Protein AF-A0A2U9BQN4-F1 (afdb_monomer)

Nearest PDB structures (foldseek):
  5wy5-assembly1_A  TM=9.428E-01 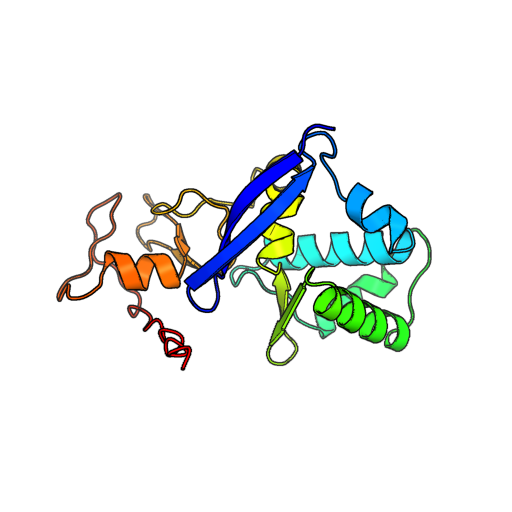 e=3.987E-22  Homo sapiens
  7dg2-assembly1_A  TM=8.861E-01  e=2.153E-20  Xenopus laevis
  2fna-assembly2_B  TM=6.303E-01  e=4.398E-02  Saccharolobus solfataricus P2
  8xgc-assembly1_4  TM=7.329E-01  e=1.697E-01  Saccharomyces cerevisiae
  8kg8-assembly1_4  TM=6.290E-01  e=3.333E-01  Saccharomyces cerevisiae S288C

pLDDT: mean 90.21, std 12.39, range [37.66, 98.25]

Mean predicted aligned error: 5.49 Å

Organism: Scophthalmus maximus (NCBI:txid52904)

Foldseek 3Di:
DQWDWDWWAWLPFRDIDIDTEDPVDQDCVVCVVVDDPLLSVLVVVQQVQLLPDLQSKDFLVVSLVCLVVGPPDRDHSVRSVVSVVVCCVVQQWPDDPRIIHGGRRNQRHNVSVCCVVQVPRWDAAPQPRGTDSHFDFAPPPVGGHTHRLVRQLVVCPPPPFDADPPPRHTDPDDRDDRDDDDPPPDD

InterPro domains:
  IPR011513 Non-structural maintenance of chromosomes element 1 [PF07574] (4-110)
  IPR011513 Non-structural maintenance of chromosomes element 1 [PTHR20973] (3-180)
  IPR013083 Zinc finger, RING/FYVE/PHD-type [G3DSA:3.30.40.10] (123-182)
  IPR014857 Non-structural maintenance of chromosomes element 1, RING C4HC3-type [PF08746] (125-167)
  IPR014857 Non-structural maintenance of chromosomes element 1, RING C4HC3-type [cd16493] (123-171)
  IPR036388 Winged helix-like DNA-binding domain superfamily [G3DSA:1.10.10.10] (25-122)

Secondary structure (DSSP, 8-state):
--EEEEEEE-TTT--EEEEEEETT--SGGGTTTTS-HHHHHHHHHHHHHHHHSTTS-EEHHHHHHHGGG-SS-PPPHHHHHHHHHHHHHTTSEEEETTEEEE-HHHHHHHHHHHHHHTTTT-EEBTTT-SEESSEEE---TTT--EEEHHHHHHHSTT-SS-B-TTT--B--S------PPP-----

Sequence (187 aa):
MFMQIRKGMSEDNGQQYYALVNMAETDVTRMSSDYADNELELFRKTMDLIVGSESGKASSTDILNSADTLTTKKLKKSETEHLLNRLVHGQWLSEKRGEYTLSTRCIIEMEPYIRTMYQDQVKVCQICHNIAFQCQICENPVCGIKIHNPCVARYFKGRSEPRCPACDDFWPHEIPEIRRPKSQSRK

Solvent-accessible surface area (backbone atoms only — not comparable to full-atom values): 10919 Å² total; per-residue (Å²): 134,58,68,42,82,44,78,45,57,32,57,89,56,46,52,77,46,75,46,82,32,54,72,79,59,62,52,73,70,75,49,56,83,80,42,54,72,44,57,51,50,49,50,50,52,42,48,51,44,18,63,73,30,89,68,23,39,29,45,53,66,60,49,50,62,50,27,76,69,47,84,80,55,65,52,52,64,71,55,46,54,52,47,51,53,50,34,36,73,68,39,40,31,38,77,60,96,60,30,36,29,75,19,53,60,33,51,66,64,39,40,70,33,49,52,68,78,34,53,90,69,61,47,46,13,77,82,78,66,44,81,43,53,42,56,48,61,47,82,51,90,91,65,55,49,34,31,27,42,44,51,44,27,63,74,44,57,94,50,93,76,43,52,38,96,85,76,64,45,77,49,90,65,85,74,49,83,68,69,72,77,77,77,78,74,82,125

Radius of gyration: 17.96 Å; Cα contacts (8 Å, |Δi|>4): 278; chains: 1; bounding box: 47×36×49 Å

Structure (mmCIF, N/CA/C/O backbone):
data_AF-A0A2U9BQN4-F1
#
_entry.id   AF-A0A2U9BQN4-F1
#
loop_
_atom_site.group_PDB
_atom_site.id
_atom_site.type_symbol
_atom_site.label_atom_id
_atom_site.label_alt_id
_atom_site.label_comp_id
_atom_site.label_asym_id
_atom_site.label_entity_id
_atom_site.label_seq_id
_atom_site.pdbx_PDB_ins_code
_atom_site.Cartn_x
_atom_site.Cartn_y
_atom_site.Cartn_z
_atom_site.occupancy
_atom_site.B_iso_or_equiv
_atom_site.auth_seq_id
_atom_site.auth_comp_id
_atom_site.auth_asym_id
_atom_site.auth_atom_id
_atom_site.pdbx_PDB_model_num
ATOM 1 N N . MET A 1 1 ? -18.777 21.872 -5.404 1.00 59.44 1 MET A N 1
ATOM 2 C CA . MET A 1 1 ? -18.290 20.516 -5.072 1.00 59.44 1 MET A CA 1
ATOM 3 C C . MET A 1 1 ? -17.187 20.176 -6.068 1.00 59.44 1 MET A C 1
ATOM 5 O O . MET A 1 1 ? -17.460 20.221 -7.261 1.00 59.44 1 MET A O 1
ATOM 9 N N . PHE A 1 2 ? -15.949 19.949 -5.621 1.00 83.88 2 PHE A N 1
ATOM 10 C CA . PHE A 1 2 ? -14.807 19.674 -6.507 1.00 83.88 2 PHE A CA 1
ATOM 11 C C . PHE A 1 2 ? -14.631 18.157 -6.662 1.00 83.88 2 PHE A C 1
ATOM 13 O O . PHE A 1 2 ? -13.776 17.570 -6.015 1.00 83.88 2 PHE A O 1
ATOM 20 N N . MET A 1 3 ? -15.470 17.501 -7.470 1.00 87.38 3 MET A N 1
ATOM 21 C CA . MET A 1 3 ? -15.373 16.052 -7.713 1.00 87.38 3 MET A CA 1
ATOM 22 C C . MET A 1 3 ? -14.550 15.753 -8.972 1.00 87.38 3 MET A C 1
ATOM 24 O O . MET A 1 3 ? -14.693 16.444 -9.980 1.00 87.38 3 MET A O 1
ATOM 28 N N . GLN A 1 4 ? -13.750 14.688 -8.952 1.00 89.88 4 GLN A N 1
ATOM 29 C CA . GLN A 1 4 ? -12.967 14.218 -10.094 1.00 89.88 4 GLN A CA 1
ATOM 30 C C . GLN A 1 4 ? -13.020 12.692 -10.206 1.00 89.88 4 GLN A C 1
ATOM 32 O O . GLN A 1 4 ? -12.846 11.981 -9.220 1.00 89.88 4 GLN A O 1
ATOM 37 N N . ILE A 1 5 ? -13.206 12.164 -11.418 1.00 91.75 5 ILE A N 1
ATOM 38 C CA . ILE A 1 5 ? -13.015 10.731 -11.665 1.00 91.75 5 ILE A CA 1
ATOM 39 C C . ILE A 1 5 ? -11.514 10.458 -11.728 1.00 91.75 5 ILE A C 1
ATOM 41 O O . ILE A 1 5 ? -10.820 10.958 -12.616 1.00 91.75 5 ILE A O 1
ATOM 45 N N . ARG A 1 6 ? -11.016 9.641 -10.803 1.00 91.56 6 ARG A N 1
ATOM 46 C CA . ARG A 1 6 ? -9.632 9.167 -10.792 1.00 91.56 6 ARG A CA 1
ATOM 47 C C . ARG A 1 6 ? -9.580 7.701 -11.184 1.00 91.56 6 ARG A C 1
ATOM 49 O O . ARG A 1 6 ? -10.451 6.908 -10.831 1.00 91.56 6 ARG A O 1
ATOM 56 N N . LYS A 1 7 ? -8.538 7.354 -11.930 1.00 92.75 7 LYS A N 1
ATOM 57 C CA . LYS A 1 7 ? -8.249 5.993 -12.372 1.00 92.75 7 LYS A CA 1
ATOM 58 C C . LYS A 1 7 ? -7.157 5.401 -11.487 1.00 92.75 7 LYS A C 1
ATOM 60 O O . LYS A 1 7 ? -6.148 6.057 -11.251 1.00 92.75 7 LYS A O 1
ATOM 65 N N . GLY A 1 8 ? -7.325 4.150 -11.079 1.00 92.00 8 GLY A N 1
ATOM 66 C CA . GLY A 1 8 ? -6.293 3.365 -10.411 1.00 92.00 8 GLY A CA 1
ATOM 67 C C . GLY A 1 8 ? -6.253 1.933 -10.926 1.00 92.00 8 GLY A C 1
ATOM 68 O O . GLY A 1 8 ? -7.076 1.510 -11.741 1.00 92.00 8 GLY A O 1
ATOM 69 N N . MET A 1 9 ? -5.256 1.189 -10.470 1.00 94.38 9 MET A N 1
ATOM 70 C CA . MET A 1 9 ? -5.043 -0.201 -10.842 1.00 94.38 9 MET A CA 1
ATOM 71 C C . MET A 1 9 ? -4.902 -1.025 -9.576 1.00 94.38 9 MET A C 1
ATOM 73 O O . MET A 1 9 ? -4.161 -0.626 -8.682 1.00 94.38 9 MET A O 1
ATOM 77 N N . SER A 1 10 ? -5.567 -2.173 -9.527 1.00 93.62 10 SER A N 1
ATOM 78 C CA . SER A 1 10 ? -5.365 -3.092 -8.419 1.00 93.62 10 SER A CA 1
ATOM 79 C C . SER A 1 10 ? -3.974 -3.706 -8.462 1.00 93.62 10 SER A C 1
ATOM 81 O O . SER A 1 10 ? -3.526 -4.174 -9.513 1.00 93.62 10 SER A O 1
ATOM 83 N N . GLU A 1 11 ? -3.293 -3.695 -7.322 1.00 93.44 11 GLU A N 1
ATOM 84 C CA . GLU A 1 11 ? -1.932 -4.215 -7.190 1.00 93.44 11 GLU A CA 1
ATOM 85 C C . GLU A 1 11 ? -1.891 -5.754 -7.192 1.00 93.44 11 GLU A C 1
ATOM 87 O O . GLU A 1 11 ? -0.851 -6.336 -7.494 1.00 93.44 11 GLU A O 1
ATOM 92 N N . ASP A 1 12 ? -3.031 -6.418 -6.954 1.00 88.62 12 ASP A N 1
ATOM 93 C CA . ASP A 1 12 ? -3.147 -7.882 -6.925 1.00 88.62 12 ASP A CA 1
ATOM 94 C C . ASP A 1 12 ? -3.244 -8.519 -8.327 1.00 88.62 12 ASP A C 1
ATOM 96 O O . ASP A 1 12 ? -2.645 -9.560 -8.590 1.00 88.62 12 ASP A O 1
ATOM 100 N N . ASN A 1 13 ? -4.017 -7.914 -9.232 1.00 88.31 13 ASN A N 1
ATOM 101 C CA . ASN A 1 13 ? -4.457 -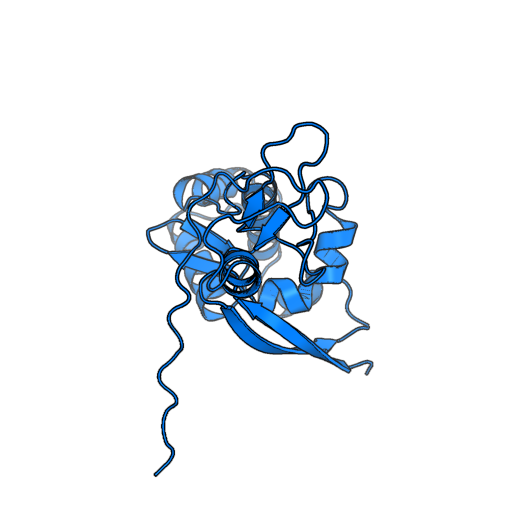8.528 -10.487 1.00 88.31 13 ASN A CA 1
ATOM 102 C C . ASN A 1 13 ? -4.382 -7.570 -11.691 1.00 88.31 13 ASN A C 1
ATOM 104 O O . ASN A 1 13 ? -4.627 -7.969 -12.830 1.00 88.31 13 ASN A O 1
ATOM 108 N N . GLY A 1 14 ? -4.031 -6.299 -11.479 1.00 91.19 14 GLY A N 1
ATOM 109 C CA . GLY A 1 14 ? -3.864 -5.312 -12.545 1.00 91.19 14 GLY A CA 1
ATOM 110 C C . GLY A 1 14 ? -5.161 -4.777 -13.165 1.00 91.19 14 GLY A C 1
ATOM 111 O O . GLY A 1 14 ? -5.093 -4.000 -14.133 1.00 91.19 14 GLY A O 1
ATOM 112 N N . GLN A 1 15 ? -6.334 -5.161 -12.658 1.00 92.44 15 GLN A N 1
ATOM 113 C CA . GLN A 1 15 ? -7.621 -4.637 -13.112 1.00 92.44 15 GLN A CA 1
ATOM 114 C C . GLN A 1 15 ? -7.699 -3.128 -12.865 1.00 92.44 15 GLN A C 1
ATOM 116 O O . GLN A 1 15 ? -7.176 -2.604 -11.884 1.00 92.44 15 GLN A O 1
ATOM 121 N N . GLN A 1 16 ? -8.301 -2.414 -13.814 1.00 93.12 16 GLN A N 1
ATOM 122 C CA . GLN A 1 16 ? -8.457 -0.966 -13.741 1.00 93.12 16 GLN A CA 1
ATOM 123 C C . GLN A 1 16 ? -9.744 -0.627 -12.994 1.00 93.12 16 GLN A C 1
ATOM 125 O O . GLN A 1 16 ? -10.793 -1.202 -13.280 1.00 93.12 16 GLN A O 1
ATOM 130 N N . TYR A 1 17 ? -9.652 0.334 -12.084 1.00 93.31 17 TYR A N 1
ATOM 131 C CA . TYR A 1 17 ? -10.764 0.858 -11.306 1.00 93.31 17 TYR A CA 1
ATOM 132 C C . TYR A 1 17 ? -10.869 2.364 -11.510 1.00 93.31 17 TYR A C 1
ATOM 134 O O . TYR A 1 17 ? -9.878 3.045 -11.783 1.00 93.31 17 TYR A O 1
ATOM 142 N N . TYR A 1 18 ? -12.085 2.872 -11.369 1.00 92.50 18 TYR A N 1
ATOM 143 C CA . TYR A 1 18 ? -12.392 4.291 -11.438 1.00 92.50 18 TYR A CA 1
ATOM 144 C C . TYR A 1 18 ? -13.182 4.658 -10.187 1.00 92.50 18 TYR A C 1
ATOM 146 O O . TYR A 1 18 ? -14.139 3.964 -9.849 1.00 92.50 18 TYR A O 1
ATOM 154 N N . ALA A 1 19 ? -12.777 5.725 -9.509 1.00 88.94 19 ALA A N 1
ATOM 155 C CA . ALA A 1 19 ? -13.461 6.241 -8.330 1.00 88.94 19 ALA A CA 1
ATOM 156 C C . ALA A 1 19 ? -13.775 7.724 -8.526 1.00 88.94 19 ALA A C 1
ATOM 158 O O . ALA A 1 19 ? -12.982 8.461 -9.117 1.00 88.94 19 ALA A O 1
ATOM 159 N N . LEU A 1 20 ? -14.936 8.156 -8.037 1.00 88.25 20 LEU A N 1
ATOM 160 C CA . LEU A 1 20 ? -15.303 9.564 -7.988 1.00 88.25 20 LEU A CA 1
ATOM 161 C C . LEU A 1 20 ? -14.771 10.153 -6.678 1.00 88.25 20 LEU A C 1
ATOM 163 O O . LEU A 1 20 ? -15.258 9.826 -5.601 1.00 88.25 20 LEU A O 1
ATOM 167 N N . VAL A 1 21 ? -13.758 11.004 -6.780 1.00 86.81 21 VAL A N 1
ATOM 168 C CA . VAL A 1 21 ? -13.006 11.545 -5.647 1.00 86.81 21 VAL A CA 1
ATOM 169 C C . VAL A 1 21 ? -13.397 13.003 -5.428 1.00 86.81 21 VAL A C 1
ATOM 171 O O . VAL A 1 21 ? -13.289 13.820 -6.337 1.00 86.81 21 VAL A O 1
ATOM 174 N N . ASN A 1 22 ? -13.838 13.338 -4.220 1.00 82.56 22 ASN A N 1
ATOM 175 C CA . ASN A 1 22 ? -13.959 14.714 -3.745 1.00 82.56 22 ASN A CA 1
ATOM 176 C C . ASN A 1 22 ? -12.577 15.320 -3.443 1.00 82.56 22 ASN A C 1
ATOM 178 O O . ASN A 1 22 ? -11.940 14.985 -2.451 1.00 82.56 22 ASN A O 1
ATOM 182 N N . MET A 1 23 ? -12.119 16.234 -4.285 1.00 77.69 23 MET A N 1
ATOM 183 C CA . MET A 1 23 ? -10.817 16.898 -4.176 1.00 77.69 23 MET A CA 1
ATOM 184 C C . MET A 1 23 ? -10.760 17.943 -3.052 1.00 77.69 23 MET A C 1
ATOM 186 O O . MET A 1 23 ? -9.676 18.412 -2.725 1.00 77.69 23 MET A O 1
ATOM 190 N N . ALA A 1 24 ? -11.909 18.334 -2.487 1.00 70.56 24 ALA A N 1
ATOM 191 C CA . ALA A 1 24 ? -11.973 19.261 -1.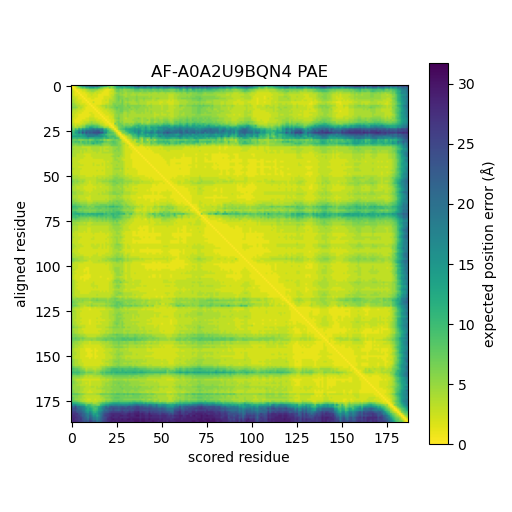357 1.00 70.56 24 ALA A CA 1
ATOM 192 C C . ALA A 1 24 ? -11.825 18.557 0.003 1.00 70.56 24 ALA A C 1
ATOM 194 O O . ALA A 1 24 ? -11.517 19.210 0.994 1.00 70.56 24 ALA A O 1
ATOM 195 N N . GLU A 1 25 ? -12.056 17.243 0.055 1.00 64.12 25 GLU A N 1
ATOM 196 C CA . GLU A 1 25 ? -11.855 16.433 1.255 1.00 64.12 25 GLU A CA 1
ATOM 197 C C . GLU A 1 25 ? -10.489 15.769 1.169 1.00 64.12 25 GLU A C 1
ATOM 199 O O . GLU A 1 25 ? -10.264 14.881 0.345 1.00 64.12 25 GLU A O 1
ATOM 204 N N . THR A 1 26 ? -9.572 16.224 2.014 1.00 56.34 26 THR A N 1
ATOM 205 C CA . THR A 1 26 ? -8.181 15.777 2.011 1.00 56.34 26 THR A CA 1
ATOM 206 C C . THR A 1 26 ? -7.925 14.507 2.816 1.00 56.34 26 THR A C 1
ATOM 208 O O . THR A 1 26 ? -6.831 13.969 2.703 1.00 56.34 26 THR A O 1
ATOM 211 N N . ASP A 1 27 ? -8.888 13.976 3.580 1.00 57.31 27 ASP A N 1
ATOM 212 C CA . ASP A 1 27 ? -8.555 13.119 4.725 1.00 57.31 27 ASP A CA 1
ATOM 213 C C . ASP A 1 27 ? -9.536 11.958 4.979 1.00 57.31 27 ASP A C 1
ATOM 215 O O . ASP A 1 27 ? -10.570 11.796 4.328 1.00 57.31 27 ASP A O 1
ATOM 219 N N . VAL A 1 28 ? -9.222 11.173 6.017 1.00 60.56 28 VAL A N 1
ATOM 220 C CA . VAL A 1 28 ? -10.070 10.166 6.699 1.00 60.56 28 VAL A CA 1
ATOM 221 C C . VAL A 1 28 ? -11.504 10.664 6.997 1.00 60.56 28 VAL A C 1
ATOM 223 O O . VAL A 1 28 ? -12.379 9.865 7.316 1.00 60.56 28 VAL A O 1
ATOM 226 N N . THR A 1 29 ? -11.790 11.960 6.843 1.00 61.12 29 THR A N 1
ATOM 227 C CA . THR A 1 29 ? -13.116 12.586 6.966 1.00 61.12 29 THR A CA 1
ATOM 228 C C . THR A 1 29 ? -14.200 11.940 6.098 1.00 61.12 29 THR A C 1
ATOM 230 O O . THR A 1 29 ? -15.375 11.985 6.450 1.00 61.12 29 THR A O 1
ATOM 233 N N . ARG A 1 30 ? -13.846 11.246 5.012 1.00 70.12 30 ARG A N 1
ATOM 234 C CA . ARG A 1 30 ? -14.833 10.443 4.261 1.00 70.12 30 ARG A CA 1
ATOM 235 C C . ARG A 1 30 ? -15.352 9.236 5.011 1.00 70.12 30 ARG A C 1
ATOM 237 O O . ARG A 1 30 ? -16.481 8.817 4.804 1.00 70.12 30 ARG A O 1
ATOM 244 N N . MET A 1 31 ? -14.511 8.660 5.855 1.00 80.44 31 MET A N 1
ATOM 245 C 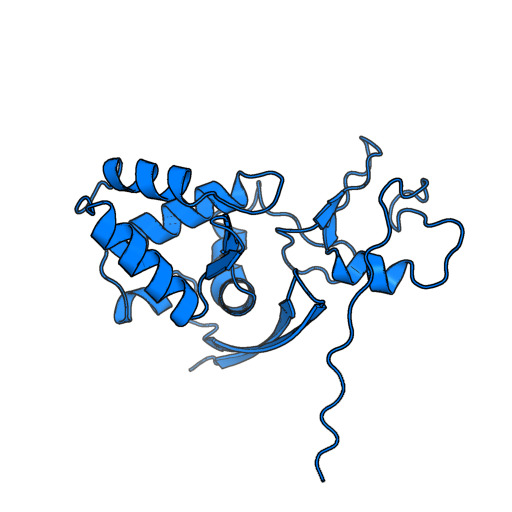CA . MET A 1 31 ? -14.893 7.547 6.706 1.00 80.44 31 MET A CA 1
ATOM 246 C C . MET A 1 31 ? -15.582 8.044 7.978 1.00 80.44 31 MET A C 1
ATOM 248 O O . MET A 1 31 ? -16.289 7.269 8.609 1.00 80.44 31 MET A O 1
ATOM 252 N N . SER A 1 32 ? -15.434 9.318 8.360 1.00 76.75 32 SER A N 1
ATOM 253 C CA . SER A 1 32 ? -16.003 9.810 9.620 1.00 76.75 32 SER A CA 1
ATOM 254 C C . SER A 1 32 ? -17.527 9.890 9.649 1.00 76.75 32 SER A C 1
ATOM 256 O O . SER A 1 32 ? -18.091 9.995 10.731 1.00 76.75 32 SER A O 1
ATOM 258 N N . SER A 1 33 ? -18.212 9.816 8.502 1.00 81.94 33 SER A N 1
ATOM 259 C CA . SER A 1 33 ? -19.672 9.641 8.482 1.00 81.94 33 SER A CA 1
ATOM 260 C C . SER A 1 33 ? -20.107 8.205 8.790 1.00 81.94 33 SER A C 1
ATOM 262 O O . SER A 1 33 ? -21.199 7.999 9.315 1.00 81.94 33 SER A O 1
ATOM 264 N N . ASP A 1 34 ? -19.263 7.221 8.468 1.00 88.25 34 ASP A N 1
ATOM 265 C CA . ASP A 1 34 ? -19.633 5.801 8.411 1.00 88.25 34 ASP A CA 1
ATOM 266 C C . ASP A 1 34 ? -19.026 4.974 9.560 1.00 88.25 34 ASP A C 1
ATOM 268 O O . ASP A 1 34 ? -19.424 3.825 9.787 1.00 88.25 34 ASP A O 1
ATOM 272 N N . TYR A 1 35 ? -18.043 5.539 10.268 1.00 92.94 35 TYR A N 1
ATOM 273 C CA . TYR A 1 35 ? -17.256 4.862 11.295 1.00 92.94 35 TYR A CA 1
ATOM 274 C C . TYR A 1 35 ? -17.046 5.754 12.521 1.00 92.94 35 TYR A C 1
ATOM 276 O O . TYR A 1 35 ? -16.827 6.959 12.402 1.00 92.94 35 TYR A O 1
ATOM 284 N N . ALA A 1 36 ? -17.074 5.141 13.703 1.00 94.12 36 ALA A N 1
ATOM 285 C CA . ALA A 1 36 ? -16.818 5.827 14.968 1.00 94.12 36 ALA A CA 1
ATOM 286 C C . ALA A 1 36 ? -15.324 6.157 15.157 1.00 94.12 36 ALA A C 1
ATOM 288 O O . ALA A 1 36 ? -14.454 5.516 14.570 1.00 94.12 36 ALA A O 1
ATOM 289 N N . ASP A 1 37 ? -15.001 7.109 16.038 1.00 92.94 37 ASP A N 1
ATOM 290 C CA . ASP A 1 37 ? -13.622 7.592 16.237 1.00 92.94 37 ASP A CA 1
ATOM 291 C C . ASP A 1 37 ? -12.611 6.486 16.570 1.00 92.94 37 ASP A C 1
ATOM 293 O O . ASP A 1 37 ? -11.484 6.497 16.070 1.00 92.94 37 ASP A O 1
ATOM 297 N N . ASN A 1 38 ? -13.019 5.504 17.375 1.00 94.44 38 ASN A N 1
ATOM 298 C CA . ASN A 1 38 ? -12.185 4.358 17.728 1.00 94.44 38 ASN A CA 1
ATOM 299 C C . ASN A 1 38 ? -12.005 3.365 16.569 1.00 94.44 38 ASN A C 1
ATOM 301 O O . ASN A 1 38 ? -10.950 2.744 16.445 1.00 94.44 38 ASN A O 1
ATOM 305 N N . GLU A 1 39 ? -13.005 3.238 15.696 1.00 95.62 39 GLU A N 1
ATOM 306 C CA . GLU A 1 39 ? -12.914 2.454 14.462 1.00 95.62 39 GLU A CA 1
ATOM 307 C C . GLU A 1 39 ? -11.953 3.124 13.468 1.00 95.62 39 GLU A C 1
ATOM 309 O O . GLU A 1 39 ? -11.108 2.456 12.870 1.00 95.62 39 GLU A O 1
ATOM 314 N N . LEU A 1 40 ? -12.020 4.455 13.347 1.00 94.69 40 LEU A N 1
ATOM 315 C CA . LEU A 1 40 ? -11.091 5.245 12.535 1.00 94.69 40 LEU A CA 1
ATOM 316 C C . LEU A 1 40 ? -9.663 5.208 13.092 1.00 94.69 40 LEU A C 1
ATOM 318 O O . LEU A 1 40 ? -8.701 5.186 12.327 1.00 94.69 40 LEU A O 1
ATOM 322 N N . GLU A 1 41 ? -9.504 5.208 14.417 1.00 95.25 41 GLU A N 1
ATOM 323 C CA . GLU A 1 41 ? -8.198 5.051 15.062 1.00 95.25 41 GLU A CA 1
ATOM 324 C C . GLU A 1 41 ? -7.591 3.678 14.762 1.00 95.25 41 GLU A C 1
ATOM 326 O O . GLU A 1 41 ? -6.418 3.599 14.393 1.00 95.25 41 GLU A O 1
ATOM 331 N N . LEU A 1 42 ? -8.387 2.607 14.835 1.00 96.62 42 LEU A N 1
ATOM 332 C CA . LEU A 1 42 ? -7.931 1.271 14.457 1.00 96.62 42 LEU A CA 1
ATOM 333 C C . LEU A 1 42 ? -7.585 1.183 12.965 1.00 96.62 42 LEU A C 1
ATOM 335 O O . LEU A 1 42 ? -6.594 0.548 12.601 1.00 96.62 42 LEU A O 1
ATOM 339 N N . PHE A 1 43 ? -8.357 1.845 12.101 1.00 96.69 43 PHE A N 1
ATOM 340 C CA . PHE A 1 43 ? -8.042 1.928 10.677 1.00 96.69 43 PHE A CA 1
ATOM 341 C C . PHE A 1 43 ? -6.691 2.619 10.432 1.00 96.69 43 PHE A C 1
ATOM 343 O O . PHE A 1 43 ? -5.868 2.080 9.696 1.00 96.69 43 PHE A O 1
ATOM 350 N N . ARG A 1 44 ? -6.405 3.741 11.109 1.00 95.50 44 ARG A N 1
ATOM 351 C CA . ARG A 1 44 ? -5.090 4.409 11.033 1.00 95.50 44 ARG A CA 1
ATOM 352 C C . ARG A 1 44 ? -3.952 3.507 11.515 1.00 95.50 44 ARG A C 1
ATOM 354 O O . ARG A 1 44 ? -2.975 3.349 10.798 1.00 95.50 44 ARG A O 1
ATOM 361 N N . LYS A 1 45 ? -4.113 2.820 12.652 1.00 96.38 45 LYS A N 1
ATOM 362 C CA . LYS A 1 45 ? -3.120 1.830 13.118 1.00 96.38 45 LYS A CA 1
ATOM 363 C C . LYS A 1 45 ? -2.912 0.698 12.108 1.00 96.38 45 LYS A C 1
ATOM 365 O O . LYS A 1 45 ? -1.794 0.238 11.911 1.00 96.38 45 LYS A O 1
ATOM 370 N N . THR A 1 46 ? -3.977 0.266 11.434 1.00 97.56 46 THR A N 1
ATOM 371 C CA . THR A 1 46 ? -3.890 -0.734 10.359 1.00 97.56 46 THR A CA 1
ATOM 372 C C . THR A 1 46 ? -3.107 -0.194 9.160 1.00 97.56 46 THR A C 1
ATOM 374 O O . THR A 1 46 ? -2.294 -0.921 8.593 1.00 97.56 46 THR A O 1
ATOM 377 N N . MET A 1 47 ? -3.295 1.079 8.793 1.00 96.69 47 MET A N 1
ATOM 378 C CA . MET A 1 47 ? -2.475 1.738 7.771 1.00 96.69 47 MET A CA 1
ATOM 379 C C . MET A 1 47 ? -1.002 1.790 8.177 1.00 96.69 47 MET A C 1
ATOM 381 O O . MET A 1 47 ? -0.158 1.470 7.346 1.00 96.69 47 MET A O 1
ATOM 385 N N . ASP A 1 48 ? -0.694 2.118 9.434 1.00 96.38 48 ASP A N 1
ATOM 386 C CA . ASP A 1 48 ? 0.685 2.150 9.937 1.00 96.38 48 ASP A CA 1
ATOM 387 C C . ASP A 1 48 ? 1.359 0.777 9.802 1.00 96.38 48 ASP A C 1
ATOM 389 O O . ASP A 1 48 ? 2.482 0.682 9.307 1.00 96.38 48 ASP A O 1
ATOM 393 N N . LEU A 1 49 ? 0.649 -0.301 10.162 1.00 97.50 49 LEU A N 1
ATOM 394 C CA . LEU A 1 49 ? 1.132 -1.675 9.991 1.00 97.50 49 LEU A CA 1
ATOM 395 C C . LEU A 1 49 ? 1.375 -2.018 8.512 1.00 97.50 49 LEU A C 1
ATOM 397 O O . LEU A 1 49 ? 2.399 -2.606 8.176 1.00 97.50 49 LEU A O 1
ATOM 401 N N . ILE A 1 50 ? 0.456 -1.639 7.618 1.00 97.31 50 ILE A N 1
ATOM 402 C CA . ILE A 1 50 ? 0.576 -1.905 6.176 1.00 97.31 50 ILE A CA 1
ATOM 403 C C . ILE A 1 50 ? 1.747 -1.124 5.566 1.00 97.31 50 ILE A C 1
ATOM 405 O O . ILE A 1 50 ? 2.548 -1.706 4.837 1.00 97.31 50 ILE A O 1
ATOM 409 N N . VAL A 1 51 ? 1.856 0.174 5.859 1.00 95.69 51 VAL A N 1
ATOM 410 C CA . VAL A 1 51 ? 2.910 1.058 5.336 1.00 95.69 51 VAL A CA 1
ATOM 411 C C . VAL A 1 51 ? 4.286 0.641 5.858 1.00 95.69 51 VAL A C 1
ATOM 413 O O . VAL A 1 51 ? 5.251 0.668 5.098 1.00 95.69 51 VAL A O 1
ATOM 416 N N . GLY A 1 52 ? 4.374 0.243 7.131 1.00 94.75 52 GLY A N 1
ATOM 417 C CA . GLY A 1 52 ? 5.618 -0.198 7.764 1.00 94.75 52 GLY A CA 1
ATOM 418 C C . GLY A 1 52 ? 6.062 -1.611 7.372 1.00 94.75 52 GLY A C 1
ATOM 419 O O . GLY A 1 52 ? 7.191 -1.996 7.668 1.00 94.75 52 GLY A O 1
ATOM 420 N N . SER A 1 53 ? 5.202 -2.391 6.714 1.00 95.25 53 SER A N 1
ATOM 421 C CA . SER A 1 53 ? 5.530 -3.744 6.255 1.00 95.25 53 SER A CA 1
ATOM 422 C C . SER A 1 53 ? 6.253 -3.739 4.904 1.00 95.25 53 SER A C 1
ATOM 424 O O . SER A 1 53 ? 5.913 -2.981 3.997 1.00 95.25 53 SER A O 1
ATOM 426 N N . GLU A 1 54 ? 7.200 -4.659 4.713 1.00 91.12 54 GLU A N 1
ATOM 427 C CA . GLU A 1 54 ? 7.869 -4.831 3.414 1.00 91.12 54 GLU A CA 1
ATOM 428 C C . GLU A 1 54 ? 6.926 -5.372 2.328 1.00 91.12 54 GLU A C 1
ATOM 430 O O . GLU A 1 54 ? 7.084 -5.061 1.148 1.00 91.12 54 GLU A O 1
ATOM 435 N N . SER A 1 55 ? 5.926 -6.169 2.719 1.00 92.62 55 SER A N 1
ATOM 436 C CA . SER A 1 55 ? 4.975 -6.807 1.803 1.00 92.62 55 SER A CA 1
ATOM 437 C C . SER A 1 55 ? 3.778 -5.922 1.438 1.00 92.62 55 SER A C 1
ATOM 439 O O . SER A 1 55 ? 2.985 -6.306 0.572 1.00 92.62 55 SER A O 1
ATOM 441 N N . GLY A 1 56 ? 3.614 -4.770 2.100 1.00 95.19 56 GLY A N 1
ATOM 442 C CA . GLY A 1 56 ? 2.428 -3.925 1.975 1.00 95.19 56 GLY A CA 1
ATOM 443 C C . GLY A 1 56 ? 1.168 -4.577 2.556 1.00 95.19 56 GLY A C 1
ATOM 444 O O . GLY A 1 56 ? 0.069 -4.389 2.019 1.00 95.19 56 GLY A O 1
ATOM 445 N N . LYS A 1 57 ? 1.314 -5.389 3.608 1.00 96.94 57 LYS A N 1
ATOM 446 C CA . LYS A 1 57 ? 0.230 -6.121 4.268 1.00 96.94 57 LYS A CA 1
ATOM 447 C C . LYS A 1 57 ? 0.415 -6.183 5.784 1.00 96.94 57 LYS A C 1
ATOM 449 O O . LYS A 1 57 ? 1.532 -6.231 6.281 1.00 96.94 57 LYS A O 1
ATOM 454 N N . ALA A 1 58 ? -0.697 -6.293 6.501 1.00 98.12 58 ALA A N 1
ATOM 455 C CA . ALA A 1 58 ? -0.735 -6.530 7.940 1.00 98.12 58 ALA A CA 1
ATOM 456 C C . ALA A 1 58 ? -1.503 -7.820 8.257 1.00 98.12 58 ALA A C 1
ATOM 458 O O . ALA A 1 58 ? -2.541 -8.091 7.649 1.00 98.12 58 ALA A O 1
ATOM 459 N N . SER A 1 59 ? -1.018 -8.616 9.212 1.00 98.19 59 SER A N 1
ATOM 460 C CA . SER A 1 59 ? -1.728 -9.823 9.648 1.00 98.19 59 SER A CA 1
ATOM 461 C C . SER A 1 59 ? -2.936 -9.472 10.524 1.00 98.19 59 SER A C 1
ATOM 463 O O . SER A 1 59 ? -2.934 -8.472 11.248 1.00 98.19 59 SER A O 1
ATOM 465 N N . SER A 1 60 ? -3.970 -10.315 10.506 1.00 97.31 60 SER A N 1
ATOM 466 C CA . SER A 1 60 ? -5.135 -10.179 11.389 1.00 97.31 60 SER A CA 1
ATOM 467 C C . SER A 1 60 ? -4.726 -10.110 12.861 1.00 97.31 60 SER A C 1
ATOM 469 O O . SER A 1 60 ? -5.278 -9.315 13.620 1.00 97.31 60 SER A O 1
ATOM 471 N N . THR A 1 61 ? -3.728 -10.900 13.256 1.00 96.94 61 THR A N 1
ATOM 472 C CA . THR A 1 61 ? -3.201 -10.946 14.620 1.00 96.94 61 THR A CA 1
ATOM 473 C C . THR A 1 61 ? -2.533 -9.641 15.032 1.00 96.94 61 THR A C 1
ATOM 475 O O . THR A 1 61 ? -2.788 -9.170 16.139 1.00 96.94 61 THR A O 1
ATOM 478 N N . ASP A 1 62 ? -1.746 -9.015 14.153 1.00 97.56 62 ASP A N 1
ATOM 479 C CA . ASP A 1 62 ? -1.092 -7.736 14.461 1.00 97.56 62 ASP A CA 1
ATOM 480 C C . ASP A 1 62 ? -2.126 -6.621 14.621 1.00 97.56 62 ASP A C 1
ATOM 482 O O . ASP A 1 62 ? -2.066 -5.836 15.572 1.00 97.56 62 ASP A O 1
ATOM 486 N N . ILE A 1 63 ? -3.135 -6.602 13.745 1.00 97.75 63 ILE A N 1
ATOM 487 C CA . ILE A 1 63 ? -4.222 -5.623 13.825 1.00 97.75 63 ILE A CA 1
ATOM 488 C C . ILE A 1 63 ? -5.032 -5.822 15.112 1.00 97.75 63 ILE A C 1
ATOM 490 O O . ILE A 1 63 ? -5.308 -4.850 15.817 1.00 97.75 63 ILE A O 1
ATOM 494 N N . LEU A 1 64 ? -5.367 -7.066 15.466 1.00 96.19 64 LEU A N 1
ATOM 495 C CA . LEU A 1 64 ? -6.087 -7.387 16.702 1.00 96.19 64 LEU A CA 1
ATOM 496 C C . LEU A 1 64 ? -5.315 -6.953 17.950 1.00 96.19 64 LEU A C 1
ATOM 498 O O . LEU A 1 64 ? -5.908 -6.377 18.858 1.00 96.19 64 LEU A O 1
ATOM 502 N N . ASN A 1 65 ? -4.002 -7.175 17.984 1.00 95.56 65 ASN A N 1
ATOM 503 C CA . ASN A 1 65 ? -3.158 -6.743 19.098 1.00 95.56 65 ASN A CA 1
ATOM 504 C C . ASN A 1 65 ? -3.071 -5.209 19.192 1.00 95.56 65 ASN A C 1
ATOM 506 O O . ASN A 1 65 ? -2.961 -4.653 20.285 1.00 95.56 65 ASN A O 1
ATOM 510 N N . SER A 1 66 ? -3.178 -4.498 18.064 1.00 94.50 66 SER A N 1
ATOM 511 C CA . SER A 1 66 ? -3.188 -3.031 18.056 1.00 94.50 66 SER A CA 1
ATOM 512 C C . SER A 1 66 ? -4.457 -2.428 18.683 1.00 94.50 66 SER A C 1
ATOM 514 O O . SER A 1 66 ? -4.402 -1.305 19.195 1.00 94.50 66 SER A O 1
ATOM 516 N N . ALA A 1 67 ? -5.571 -3.173 18.730 1.00 92.88 67 ALA A N 1
ATOM 517 C CA . ALA A 1 67 ? -6.842 -2.716 19.305 1.00 92.88 67 ALA A CA 1
ATOM 518 C C . ALA A 1 67 ? -6.754 -2.421 20.816 1.00 92.88 67 ALA A C 1
ATOM 520 O O . ALA A 1 67 ? -7.441 -1.532 21.325 1.00 92.88 67 ALA A O 1
ATOM 521 N N . ASP A 1 68 ? -5.848 -3.097 21.527 1.00 89.06 68 ASP A N 1
ATOM 522 C CA . ASP A 1 68 ? -5.605 -2.866 22.954 1.00 89.06 68 ASP A CA 1
ATOM 523 C C . ASP A 1 68 ? -4.837 -1.560 23.228 1.00 89.06 68 ASP A C 1
ATOM 525 O O . ASP A 1 68 ? -4.822 -1.072 24.365 1.00 89.06 68 ASP A O 1
ATOM 529 N N . THR A 1 69 ? -4.231 -0.980 22.187 1.00 91.38 69 THR A N 1
ATOM 530 C CA . THR A 1 69 ? -3.450 0.269 22.233 1.00 91.38 69 THR A CA 1
ATOM 531 C C . THR A 1 69 ? -4.250 1.499 21.795 1.00 91.38 69 THR A C 1
ATOM 533 O O . THR A 1 69 ? -3.676 2.579 21.651 1.00 91.38 69 THR A O 1
ATOM 536 N N . LEU A 1 70 ? -5.557 1.345 21.547 1.00 91.81 70 LEU A N 1
ATOM 537 C CA . LEU A 1 70 ? -6.441 2.459 21.203 1.00 91.81 70 LEU A CA 1
ATOM 538 C C . LEU A 1 70 ? -6.576 3.423 22.387 1.00 91.81 70 LEU A C 1
ATOM 540 O O . LEU A 1 70 ? -6.788 3.006 23.529 1.00 91.81 70 LEU A O 1
ATOM 544 N N . THR A 1 71 ? -6.459 4.713 22.090 1.00 88.81 71 THR A N 1
ATOM 545 C CA . THR A 1 71 ? -6.510 5.816 23.058 1.00 88.81 71 THR A CA 1
ATOM 546 C C . THR A 1 71 ? -7.929 6.315 23.306 1.00 88.81 71 THR A C 1
ATOM 548 O O . THR A 1 71 ? -8.220 6.795 24.397 1.00 88.81 71 THR A O 1
ATOM 551 N N . THR A 1 72 ? -8.821 6.165 22.325 1.00 84.06 72 THR A N 1
ATOM 552 C CA . THR A 1 72 ? -10.237 6.543 22.428 1.00 84.06 72 THR A CA 1
ATOM 553 C C . THR A 1 72 ? -11.042 5.532 23.258 1.00 84.06 72 THR A C 1
ATOM 555 O O . THR A 1 72 ? -11.235 5.696 24.461 1.00 84.06 72 THR A O 1
ATOM 558 N N . LYS A 1 73 ? -11.514 4.455 22.622 1.00 90.94 73 LYS A N 1
ATOM 559 C CA . LYS A 1 73 ? -12.231 3.338 23.241 1.00 90.94 73 LYS A CA 1
ATOM 560 C C . LYS A 1 73 ? -11.705 2.032 22.664 1.00 90.94 73 LYS A C 1
ATOM 562 O O . LYS A 1 73 ? -11.879 1.759 21.476 1.00 90.94 73 LYS A O 1
ATOM 567 N N . LYS A 1 74 ? -11.126 1.201 23.529 1.00 91.69 74 LYS A N 1
ATOM 568 C CA . LYS A 1 74 ? -10.641 -0.131 23.154 1.00 91.69 74 LYS A CA 1
ATOM 569 C C . LYS A 1 74 ? -11.775 -0.983 22.591 1.00 91.69 74 LYS A C 1
ATOM 571 O O . LYS A 1 74 ? -12.890 -0.970 23.118 1.00 91.69 74 LYS A O 1
ATOM 576 N N . LEU A 1 75 ? -11.464 -1.714 21.529 1.00 93.00 75 LEU A N 1
ATOM 577 C CA . LEU A 1 75 ? -12.361 -2.666 20.887 1.00 93.00 75 LEU A CA 1
ATOM 578 C C . LEU A 1 75 ? -12.021 -4.072 21.374 1.00 93.00 75 LEU A C 1
ATOM 580 O O . LEU A 1 75 ? -10.850 -4.423 21.514 1.00 93.00 75 LEU A O 1
ATOM 584 N N . LYS A 1 76 ? -13.040 -4.894 21.625 1.00 95.12 76 LYS A N 1
ATOM 585 C CA . LYS A 1 76 ? -12.841 -6.331 21.852 1.00 95.12 76 LYS A CA 1
ATOM 586 C C . LYS A 1 76 ? -12.393 -6.993 20.551 1.00 95.12 76 LYS A C 1
ATOM 588 O O . LYS A 1 76 ? -12.795 -6.566 19.475 1.00 95.12 76 LYS A O 1
ATOM 593 N N . LYS A 1 77 ? -11.689 -8.126 20.647 1.00 94.31 77 LYS A N 1
ATOM 594 C CA . LYS A 1 77 ? -11.247 -8.900 19.470 1.00 94.31 77 LYS A CA 1
ATOM 595 C C . LYS A 1 77 ? -12.380 -9.193 18.476 1.00 94.31 77 LYS A C 1
ATOM 597 O O . LYS A 1 77 ? -12.216 -8.955 17.287 1.00 94.31 77 LYS A O 1
ATOM 602 N N . SER A 1 78 ? -13.555 -9.598 18.963 1.00 96.25 78 SER A N 1
ATOM 603 C CA . SER A 1 78 ? -14.729 -9.845 18.113 1.00 96.25 78 SER A CA 1
ATOM 604 C C . SER A 1 78 ? -15.280 -8.577 17.445 1.00 96.25 78 SER A C 1
ATOM 606 O O . SER A 1 78 ? -15.764 -8.631 16.318 1.00 96.25 78 SER A O 1
ATOM 608 N N . GLU A 1 79 ? -15.208 -7.425 18.118 1.00 96.62 79 GLU A N 1
ATOM 609 C CA . GLU A 1 79 ? -15.602 -6.130 17.546 1.00 96.62 79 GLU A CA 1
ATOM 610 C C . GLU A 1 79 ? -14.596 -5.683 16.477 1.00 96.62 79 GLU A C 1
ATOM 612 O O . GLU A 1 79 ? -14.996 -5.190 15.424 1.00 96.62 79 GLU A O 1
ATOM 617 N N . THR A 1 80 ? -13.301 -5.917 16.706 1.00 97.06 80 THR A N 1
ATOM 618 C CA . THR A 1 80 ? -12.229 -5.666 15.735 1.00 97.06 80 THR A CA 1
ATOM 619 C C . THR A 1 80 ? -12.374 -6.533 14.486 1.00 97.06 80 THR A C 1
ATOM 621 O O . THR A 1 80 ? -12.309 -6.006 13.379 1.00 97.06 80 THR A O 1
ATOM 624 N N . GLU A 1 81 ? -12.626 -7.836 14.628 1.00 97.38 81 GLU A N 1
ATOM 625 C CA . GLU A 1 81 ? -12.884 -8.732 13.489 1.00 97.38 81 GLU A CA 1
ATOM 626 C C . GLU A 1 81 ? -14.113 -8.285 12.689 1.00 97.38 81 GLU A C 1
ATOM 628 O O . GLU A 1 81 ? -14.087 -8.233 11.457 1.00 97.38 81 GLU A O 1
ATOM 633 N N . HIS A 1 82 ? -15.187 -7.896 13.380 1.00 97.69 82 HIS A N 1
ATOM 634 C CA . HIS A 1 82 ? -16.379 -7.360 12.731 1.00 97.69 82 HIS A CA 1
ATOM 635 C C . HIS A 1 82 ? -16.093 -6.045 11.986 1.00 97.69 82 HIS A C 1
ATOM 637 O O . HIS A 1 82 ? -16.564 -5.856 10.861 1.00 97.69 82 HIS A O 1
ATOM 643 N N . LEU A 1 83 ? -15.293 -5.147 12.569 1.00 97.75 83 LEU A N 1
ATOM 644 C CA . LEU A 1 83 ? -14.868 -3.919 11.901 1.00 97.75 83 LEU A CA 1
ATOM 645 C C . LEU A 1 83 ? -14.013 -4.214 10.662 1.00 97.75 83 LEU A C 1
ATOM 647 O O . LEU A 1 83 ? -14.249 -3.609 9.620 1.00 97.75 83 LEU A O 1
ATOM 651 N N . LEU A 1 84 ? -13.067 -5.152 10.734 1.00 98.25 84 LEU A N 1
ATOM 652 C CA . LEU A 1 84 ? -12.256 -5.549 9.580 1.00 98.25 84 LEU A CA 1
ATOM 653 C C . LEU A 1 84 ? -13.128 -6.056 8.427 1.00 98.25 84 LEU A C 1
ATOM 655 O O . LEU A 1 84 ? -12.949 -5.623 7.289 1.00 98.25 84 LEU A O 1
ATOM 659 N N . ASN A 1 85 ? -14.142 -6.873 8.722 1.00 97.94 85 ASN A N 1
ATOM 660 C CA . ASN A 1 85 ? -15.117 -7.314 7.723 1.00 97.94 85 ASN A CA 1
ATOM 661 C C . ASN A 1 85 ? -15.898 -6.142 7.113 1.00 97.94 85 ASN A C 1
ATOM 663 O O . ASN A 1 85 ? -16.081 -6.091 5.895 1.00 97.94 85 ASN A O 1
ATOM 667 N N . ARG A 1 86 ? -16.321 -5.167 7.929 1.00 97.75 86 ARG A N 1
ATOM 668 C CA . ARG A 1 86 ? -16.973 -3.940 7.440 1.00 97.75 86 ARG A CA 1
ATOM 669 C C . ARG A 1 86 ? -16.049 -3.112 6.553 1.00 97.75 86 ARG A C 1
ATOM 671 O O . ARG A 1 86 ? -16.489 -2.656 5.503 1.00 97.75 86 ARG A O 1
ATOM 678 N N . LEU A 1 87 ? -14.781 -2.954 6.926 1.00 97.56 87 LEU A N 1
ATOM 679 C CA . LEU A 1 87 ? -13.784 -2.230 6.136 1.00 97.56 87 LEU A CA 1
ATOM 680 C C . LEU A 1 87 ? -13.511 -2.923 4.796 1.00 97.56 87 LEU A C 1
ATOM 682 O O . LEU A 1 87 ? -13.363 -2.245 3.781 1.00 97.56 87 LEU A O 1
ATOM 686 N N . VAL A 1 88 ? -13.490 -4.257 4.757 1.00 97.69 88 VAL A N 1
ATOM 687 C CA . VAL A 1 88 ? -13.378 -5.025 3.505 1.00 97.69 88 VAL A CA 1
ATOM 688 C C . VAL A 1 88 ? -14.637 -4.873 2.650 1.00 97.69 88 VAL A C 1
ATOM 690 O O . VAL A 1 88 ? -14.552 -4.580 1.455 1.00 97.69 88 VAL A O 1
ATOM 693 N N . HIS A 1 89 ? -15.821 -5.003 3.253 1.00 96.19 89 HIS A N 1
ATOM 694 C CA . HIS A 1 89 ? -17.092 -4.828 2.549 1.00 96.19 89 HIS A CA 1
ATOM 695 C C . HIS A 1 89 ? -17.237 -3.410 1.979 1.00 96.19 89 HIS A C 1
ATOM 697 O O . HIS A 1 89 ? -17.619 -3.232 0.826 1.00 96.19 89 HIS A O 1
ATOM 703 N N . GLY A 1 90 ? -16.830 -2.408 2.757 1.00 93.81 90 GLY A N 1
ATOM 704 C CA . GLY A 1 90 ? -16.753 -1.009 2.357 1.00 93.81 90 GLY A CA 1
ATOM 705 C C . GLY A 1 90 ? -15.635 -0.703 1.362 1.00 93.81 90 GLY A C 1
ATOM 706 O O . GLY A 1 90 ? -15.493 0.452 0.977 1.00 93.81 90 GLY A O 1
ATOM 707 N N . GLN A 1 91 ? -14.851 -1.692 0.918 1.00 93.94 91 GLN A N 1
ATOM 708 C CA . GLN A 1 91 ? -13.733 -1.497 -0.008 1.00 93.94 91 GLN A CA 1
ATOM 709 C C . GLN A 1 91 ? -12.736 -0.450 0.515 1.00 93.94 91 GLN A C 1
ATOM 711 O O . GLN A 1 91 ? -12.269 0.399 -0.233 1.00 93.94 91 GLN A O 1
ATOM 716 N N . TRP A 1 92 ? -12.433 -0.483 1.811 1.00 95.69 92 TRP A N 1
ATOM 717 C CA . TRP A 1 92 ? -11.302 0.234 2.401 1.00 95.69 92 TRP A CA 1
ATOM 718 C C . TRP A 1 92 ? -10.092 -0.692 2.459 1.00 95.69 92 TRP A C 1
ATOM 720 O O . TRP A 1 92 ? -9.028 -0.366 1.932 1.00 95.69 92 TRP A O 1
ATOM 730 N N . LEU A 1 93 ? -10.295 -1.908 2.961 1.00 97.38 93 LEU A N 1
ATOM 731 C CA . LEU A 1 93 ? -9.285 -2.960 2.996 1.00 97.38 93 LEU A CA 1
ATOM 732 C C . LEU A 1 93 ? -9.584 -4.065 1.980 1.00 97.38 93 LEU A C 1
ATOM 734 O O . LEU A 1 93 ? -10.693 -4.203 1.465 1.00 97.38 93 LEU A O 1
ATOM 738 N N . SER A 1 94 ? -8.574 -4.869 1.683 1.00 96.94 94 SER A N 1
ATOM 739 C CA . SER A 1 94 ? -8.707 -6.143 0.980 1.00 96.94 94 SER A CA 1
ATOM 740 C C . SER A 1 94 ? -8.051 -7.228 1.819 1.00 96.94 94 SER A C 1
ATOM 742 O O . SER A 1 94 ? -6.934 -7.039 2.294 1.00 96.94 94 SER A O 1
ATOM 744 N N . GLU A 1 95 ? -8.757 -8.338 2.013 1.00 97.12 95 GLU A N 1
ATOM 745 C CA . GLU A 1 95 ? -8.310 -9.470 2.825 1.00 97.12 95 GLU A CA 1
ATOM 746 C C . GLU A 1 95 ? -7.955 -10.659 1.929 1.00 97.12 95 GLU A C 1
ATOM 748 O O . GLU A 1 95 ? -8.615 -10.922 0.918 1.00 97.12 95 GLU A O 1
ATOM 753 N N . LYS A 1 96 ? -6.879 -11.364 2.286 1.00 95.69 96 LYS A N 1
ATOM 754 C CA . LYS A 1 96 ? -6.518 -12.645 1.686 1.00 95.69 96 LYS A CA 1
ATOM 755 C C . LYS A 1 96 ? -5.755 -13.505 2.689 1.00 95.69 96 LYS A C 1
ATOM 757 O O . LYS A 1 96 ? -4.593 -13.236 2.972 1.00 95.69 96 LYS A O 1
ATOM 762 N N . ARG A 1 97 ? -6.367 -14.612 3.120 1.00 95.56 97 ARG A N 1
ATOM 763 C CA . ARG A 1 97 ? -5.754 -15.622 4.010 1.00 95.56 97 ARG A CA 1
ATOM 764 C C . ARG A 1 97 ? -5.286 -15.044 5.356 1.00 95.56 97 ARG A C 1
ATOM 766 O O . ARG A 1 97 ? -4.226 -15.409 5.850 1.00 95.56 97 ARG A O 1
ATOM 773 N N . GLY A 1 98 ? -6.077 -14.155 5.943 1.00 96.06 98 GLY A N 1
ATOM 774 C CA . GLY A 1 98 ? -5.790 -13.494 7.212 1.00 96.06 98 GLY A CA 1
ATOM 775 C C . GLY A 1 98 ? -4.843 -12.300 7.103 1.00 96.06 98 GLY A C 1
ATOM 776 O O . GLY A 1 98 ? -4.543 -11.692 8.125 1.00 96.06 98 GLY A O 1
ATOM 777 N N . GLU A 1 99 ? -4.386 -11.940 5.902 1.00 97.88 99 GLU A N 1
ATOM 778 C CA . GLU A 1 99 ? -3.614 -10.720 5.660 1.00 97.88 99 GLU A CA 1
ATOM 779 C C . GLU A 1 99 ? -4.498 -9.631 5.055 1.00 97.88 99 GLU A C 1
ATOM 781 O O . GLU A 1 99 ? -5.308 -9.897 4.165 1.00 97.88 99 GLU A O 1
ATOM 786 N N . TYR A 1 100 ? -4.287 -8.394 5.490 1.00 98.25 100 TYR A N 1
ATOM 787 C CA . TYR A 1 100 ? -5.004 -7.213 5.036 1.00 98.25 100 TYR A CA 1
ATOM 788 C C . TYR A 1 100 ? -4.060 -6.249 4.327 1.00 98.25 100 TYR A C 1
ATOM 790 O O . TYR A 1 100 ? -2.929 -6.036 4.752 1.00 98.25 100 TYR A O 1
ATOM 798 N N . THR A 1 101 ? -4.545 -5.625 3.261 1.00 97.75 101 THR A N 1
ATOM 799 C CA . THR A 1 101 ? -3.874 -4.533 2.546 1.00 97.75 101 THR A CA 1
ATOM 800 C C . THR A 1 101 ? -4.882 -3.428 2.235 1.00 97.75 101 THR A C 1
ATOM 802 O O . THR A 1 101 ? -6.093 -3.630 2.386 1.00 97.75 101 THR A O 1
ATOM 805 N N . LEU A 1 102 ? -4.416 -2.267 1.775 1.00 96.75 102 LEU A N 1
ATOM 806 C CA . LEU A 1 102 ? -5.319 -1.227 1.288 1.00 96.75 102 LEU A CA 1
ATOM 807 C C . LEU A 1 102 ? -5.950 -1.671 -0.031 1.00 96.75 102 LEU A C 1
ATOM 809 O O . LEU A 1 102 ? -5.274 -2.122 -0.953 1.00 96.75 102 LEU A O 1
ATOM 813 N N . SER A 1 103 ? -7.264 -1.518 -0.135 1.00 95.75 103 SER A N 1
ATOM 814 C CA . SER A 1 103 ? -7.957 -1.746 -1.401 1.00 95.75 103 SER A CA 1
ATOM 815 C C . SER A 1 103 ? -7.582 -0.681 -2.441 1.00 95.75 103 SER A C 1
ATOM 817 O O . SER A 1 103 ? -7.163 0.432 -2.111 1.00 95.75 103 SER A O 1
ATOM 819 N N . THR A 1 104 ? -7.840 -0.963 -3.721 1.00 95.12 104 THR A N 1
ATOM 820 C CA . THR A 1 104 ? -7.633 0.023 -4.795 1.00 95.12 104 THR A CA 1
ATOM 821 C C . THR A 1 104 ? -8.456 1.295 -4.588 1.00 95.12 104 THR A C 1
ATOM 823 O O . THR A 1 104 ? -7.962 2.389 -4.850 1.00 95.12 104 THR A O 1
ATOM 826 N N . ARG A 1 105 ? -9.699 1.169 -4.101 1.00 93.12 105 ARG A N 1
ATOM 827 C CA . ARG A 1 105 ? -10.564 2.316 -3.796 1.00 93.12 105 ARG A CA 1
ATOM 828 C C . ARG A 1 105 ? -9.911 3.207 -2.742 1.00 93.12 105 ARG A C 1
ATOM 830 O O . ARG A 1 105 ? -9.767 4.403 -2.978 1.00 93.12 105 ARG A O 1
ATOM 837 N N . CYS A 1 106 ? -9.472 2.615 -1.633 1.00 94.19 106 CYS A N 1
ATOM 838 C CA . CYS A 1 106 ? -8.800 3.336 -0.557 1.00 94.19 106 CYS A CA 1
ATOM 839 C C . CYS A 1 106 ? -7.570 4.091 -1.063 1.00 94.19 106 CYS A C 1
ATOM 841 O O . CYS A 1 106 ? -7.421 5.272 -0.770 1.00 94.19 106 CYS A O 1
ATOM 843 N N . ILE A 1 107 ? -6.721 3.442 -1.866 1.00 94.44 107 ILE A N 1
ATOM 844 C CA . ILE A 1 107 ? -5.513 4.074 -2.413 1.00 94.44 107 ILE A CA 1
ATOM 845 C C . ILE A 1 107 ? -5.875 5.274 -3.298 1.00 94.44 107 ILE A C 1
ATOM 847 O O . ILE A 1 107 ? -5.257 6.323 -3.167 1.00 94.44 107 ILE A O 1
ATOM 851 N N . ILE A 1 108 ? -6.879 5.151 -4.178 1.00 92.25 108 ILE A N 1
ATOM 852 C CA . ILE A 1 108 ? -7.292 6.247 -5.072 1.00 92.25 108 ILE A CA 1
ATOM 853 C C . ILE A 1 108 ? -7.873 7.426 -4.282 1.00 92.25 108 ILE A C 1
ATOM 855 O O . ILE A 1 108 ? -7.549 8.583 -4.568 1.00 92.25 108 ILE A O 1
ATOM 859 N N . GLU A 1 109 ? -8.770 7.135 -3.339 1.00 90.12 109 GLU A N 1
ATOM 860 C CA . GLU A 1 109 ? -9.502 8.158 -2.593 1.00 90.12 109 GLU A CA 1
ATOM 861 C C . GLU A 1 109 ? -8.632 8.857 -1.549 1.00 90.12 109 GLU A C 1
ATOM 863 O O . GLU A 1 109 ? -8.755 10.067 -1.380 1.00 90.12 109 GLU A O 1
ATOM 868 N N . MET A 1 110 ? -7.741 8.119 -0.885 1.00 90.31 110 MET A N 1
ATOM 869 C CA . MET A 1 110 ? -6.901 8.630 0.200 1.00 90.31 110 MET A CA 1
ATOM 870 C C . MET A 1 110 ? -5.471 8.950 -0.238 1.00 90.31 110 MET A C 1
ATOM 872 O O . MET A 1 110 ? -4.632 9.235 0.610 1.00 90.31 110 MET A O 1
ATOM 876 N N . GLU A 1 111 ? -5.156 8.921 -1.535 1.00 90.81 111 GLU A N 1
ATOM 877 C CA . GLU A 1 111 ? -3.796 9.195 -2.014 1.00 90.81 111 GLU A CA 1
ATOM 878 C C . GLU A 1 111 ? -3.196 10.501 -1.457 1.00 90.81 111 GLU A C 1
ATOM 880 O O . GLU A 1 111 ? -2.050 10.458 -1.005 1.00 90.81 111 GLU A O 1
ATOM 885 N N . PRO A 1 112 ? -3.923 11.643 -1.429 1.00 89.00 112 PRO A N 1
ATOM 886 C CA . PRO A 1 112 ? -3.384 12.886 -0.873 1.00 89.00 112 PRO A CA 1
ATOM 887 C C . PRO A 1 112 ? -3.016 12.757 0.612 1.00 89.00 112 PRO A C 1
ATOM 889 O O . PRO A 1 112 ? -1.917 13.148 1.011 1.00 89.00 112 PRO A O 1
ATOM 892 N N . TYR A 1 113 ? -3.898 12.142 1.406 1.00 89.50 1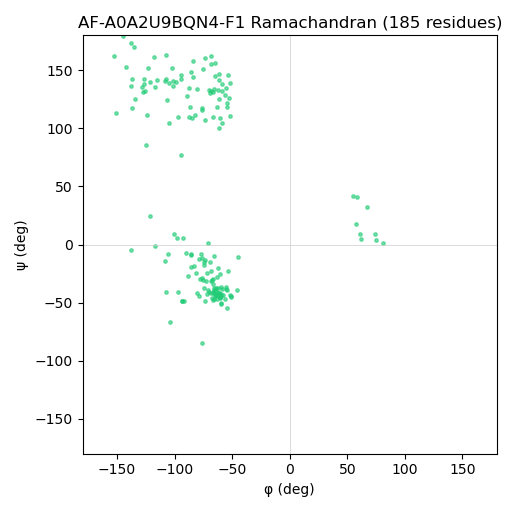13 TYR A N 1
ATOM 893 C CA . TYR A 1 113 ? -3.660 11.848 2.819 1.00 89.50 113 TYR A CA 1
ATOM 894 C C . TYR A 1 113 ? -2.440 10.945 3.004 1.00 89.50 113 TYR A C 1
ATOM 896 O O . TYR A 1 113 ? -1.531 11.275 3.761 1.00 89.50 113 TYR A O 1
ATOM 904 N N . ILE A 1 114 ? -2.379 9.831 2.265 1.00 92.94 114 ILE A N 1
ATOM 905 C CA . ILE A 1 114 ? -1.297 8.848 2.380 1.00 92.94 114 ILE A CA 1
ATOM 906 C C . ILE A 1 114 ? 0.050 9.498 2.051 1.00 92.94 114 ILE A C 1
ATOM 908 O O . ILE A 1 114 ? 1.019 9.314 2.784 1.00 92.94 114 ILE A O 1
ATOM 912 N N . ARG A 1 115 ? 0.118 10.288 0.972 1.00 91.94 115 ARG A N 1
ATOM 913 C CA . ARG A 1 115 ? 1.347 10.998 0.587 1.00 91.94 115 ARG A CA 1
ATOM 914 C C . ARG A 1 115 ? 1.788 12.001 1.641 1.00 91.94 115 ARG A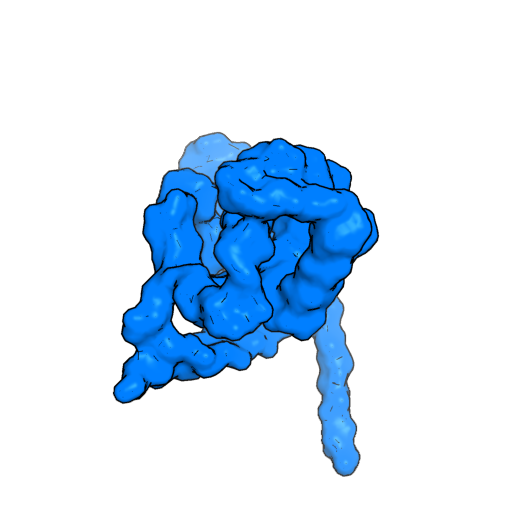 C 1
ATOM 916 O O . ARG A 1 115 ? 2.983 12.136 1.845 1.00 91.94 115 ARG A O 1
ATOM 923 N N . THR A 1 116 ? 0.845 12.677 2.290 1.00 91.25 116 THR A N 1
ATOM 924 C CA . THR A 1 116 ? 1.144 13.684 3.315 1.00 91.25 116 THR A CA 1
ATOM 925 C C . THR A 1 116 ? 1.615 13.030 4.613 1.00 91.25 116 THR A C 1
ATOM 927 O O . THR A 1 116 ? 2.648 13.406 5.156 1.00 91.25 116 THR A O 1
ATOM 930 N N . MET A 1 117 ? 0.892 12.017 5.091 1.00 91.44 117 MET A N 1
ATOM 931 C CA . MET A 1 117 ? 1.160 11.381 6.385 1.00 91.44 117 MET A CA 1
ATOM 932 C C . MET A 1 117 ? 2.341 10.412 6.362 1.00 91.44 117 MET A C 1
ATOM 934 O O . MET A 1 117 ? 3.010 10.239 7.377 1.00 91.44 117 MET A O 1
ATOM 938 N N . TYR A 1 118 ? 2.608 9.784 5.217 1.00 93.31 118 TYR A N 1
ATOM 939 C CA . TYR A 1 118 ? 3.607 8.723 5.090 1.00 93.31 118 TYR A CA 1
ATOM 940 C C . TYR A 1 118 ? 4.699 9.051 4.067 1.00 93.31 118 TYR A C 1
ATOM 942 O O . TYR A 1 118 ? 5.314 8.130 3.531 1.00 93.31 118 TYR A O 1
ATOM 950 N N . GLN A 1 119 ? 4.950 10.336 3.788 1.00 91.31 119 GLN A N 1
ATOM 951 C CA . GLN A 1 119 ? 5.844 10.817 2.719 1.00 91.31 119 GLN A CA 1
ATOM 952 C C . GLN A 1 119 ? 7.202 10.093 2.635 1.00 91.31 119 GLN A C 1
ATOM 954 O O . GLN A 1 119 ? 7.678 9.787 1.541 1.00 91.31 119 GLN A O 1
ATOM 959 N N . ASP A 1 120 ? 7.804 9.764 3.780 1.00 90.62 120 ASP A N 1
ATOM 960 C CA . ASP A 1 120 ? 9.126 9.135 3.834 1.00 90.62 120 ASP A CA 1
ATOM 961 C C . ASP A 1 120 ? 9.078 7.617 3.604 1.00 90.62 120 ASP A C 1
ATOM 963 O O . ASP A 1 120 ? 10.048 7.024 3.119 1.00 90.62 120 ASP A O 1
ATOM 967 N N . GLN A 1 121 ? 7.930 7.000 3.890 1.00 90.31 121 GLN A N 1
ATOM 968 C CA . GLN A 1 121 ? 7.725 5.551 3.896 1.00 90.31 121 GLN A CA 1
ATOM 969 C C . GLN A 1 121 ? 7.106 5.051 2.586 1.00 90.31 121 GLN A C 1
ATOM 971 O O . GLN A 1 121 ? 7.537 4.031 2.039 1.00 90.31 121 GLN A O 1
ATOM 976 N N . VAL A 1 122 ? 6.132 5.780 2.028 1.00 90.06 122 VAL A N 1
ATOM 977 C CA . VAL A 1 122 ? 5.498 5.382 0.769 1.00 90.06 122 VAL A CA 1
ATOM 978 C C . VAL A 1 122 ? 6.357 5.781 -0.420 1.00 90.06 122 VAL A C 1
ATOM 980 O O . VAL A 1 122 ? 6.855 6.900 -0.530 1.00 90.06 122 VAL A O 1
ATOM 983 N N . LYS A 1 123 ? 6.519 4.848 -1.354 1.00 89.94 123 LYS A N 1
ATOM 984 C CA . LYS A 1 123 ? 7.195 5.089 -2.630 1.00 89.94 123 LYS A CA 1
ATOM 985 C C . LYS A 1 123 ? 6.214 4.861 -3.770 1.00 89.94 123 LYS A C 1
ATOM 987 O O . LYS A 1 123 ? 5.163 4.240 -3.607 1.00 89.94 123 LYS A O 1
ATOM 992 N N . VAL A 1 124 ? 6.559 5.401 -4.931 1.00 95.19 124 VAL A N 1
ATOM 993 C CA . VAL A 1 124 ? 5.756 5.272 -6.145 1.00 95.19 124 VAL A CA 1
ATOM 994 C C . VAL A 1 124 ? 6.351 4.227 -7.072 1.00 95.19 124 VAL A C 1
ATOM 996 O O . VAL A 1 124 ? 7.558 3.990 -7.088 1.00 95.19 124 VAL A O 1
ATOM 999 N N . CYS A 1 125 ? 5.487 3.609 -7.861 1.00 97.00 125 CYS A N 1
ATOM 1000 C CA . CYS A 1 125 ? 5.888 2.715 -8.927 1.00 97.00 125 CYS A CA 1
ATOM 1001 C C . CYS A 1 125 ? 6.567 3.493 -10.060 1.00 97.00 125 CYS A C 1
ATOM 1003 O O . CYS A 1 125 ? 5.982 4.438 -10.587 1.00 97.00 125 CYS A O 1
ATOM 1005 N N . GLN A 1 126 ? 7.738 3.040 -10.508 1.00 97.56 126 GLN A N 1
ATOM 1006 C CA . GLN A 1 126 ? 8.511 3.683 -11.580 1.00 97.56 126 GLN A CA 1
ATOM 1007 C C . GLN A 1 126 ? 7.785 3.710 -12.937 1.00 97.56 126 GLN A C 1
ATOM 1009 O O . GLN A 1 126 ? 8.123 4.496 -13.814 1.00 97.56 126 GLN A O 1
ATOM 1014 N N . ILE A 1 127 ? 6.794 2.837 -13.138 1.00 96.88 127 ILE A N 1
ATOM 1015 C CA . ILE A 1 127 ? 6.087 2.713 -14.420 1.00 96.88 127 ILE A CA 1
ATOM 1016 C C . ILE A 1 127 ? 4.817 3.567 -14.453 1.00 96.88 127 ILE A C 1
ATOM 1018 O O . ILE A 1 127 ? 4.569 4.275 -15.425 1.00 96.88 127 ILE A O 1
ATOM 1022 N N . CYS A 1 128 ? 3.978 3.481 -13.417 1.00 95.12 128 CYS A N 1
ATOM 1023 C CA . CYS A 1 128 ? 2.673 4.151 -13.404 1.00 95.12 128 CYS A CA 1
ATOM 1024 C C . CYS A 1 128 ? 2.620 5.394 -12.508 1.00 95.12 128 CYS A C 1
ATOM 1026 O O . CYS A 1 128 ? 1.617 6.098 -12.547 1.00 95.12 128 CYS A O 1
ATOM 1028 N N . HIS A 1 129 ? 3.667 5.658 -11.719 1.00 94.19 129 HIS A N 1
ATOM 1029 C CA . HIS A 1 129 ? 3.808 6.798 -10.803 1.00 94.19 129 HIS A CA 1
ATOM 1030 C C . HIS A 1 129 ? 2.762 6.882 -9.671 1.00 94.19 129 HIS A C 1
ATOM 1032 O O . HIS A 1 129 ? 2.740 7.848 -8.904 1.00 94.19 129 HIS A O 1
ATOM 1038 N N . ASN A 1 130 ? 1.944 5.842 -9.500 1.00 93.50 130 ASN A N 1
ATOM 1039 C CA . ASN A 1 130 ? 1.044 5.701 -8.358 1.00 93.50 130 ASN A CA 1
ATOM 1040 C C . ASN A 1 130 ? 1.780 5.094 -7.156 1.00 93.50 130 ASN A C 1
ATOM 1042 O O . ASN A 1 130 ? 2.793 4.412 -7.331 1.00 93.50 130 ASN A O 1
ATOM 1046 N N . ILE A 1 131 ? 1.252 5.324 -5.949 1.00 94.94 131 ILE A N 1
ATOM 1047 C CA . ILE A 1 131 ? 1.734 4.685 -4.712 1.00 94.94 131 ILE A CA 1
ATOM 1048 C C . ILE A 1 131 ? 1.793 3.168 -4.904 1.00 94.94 131 ILE A C 1
ATOM 1050 O O . ILE A 1 131 ? 0.898 2.601 -5.532 1.00 94.94 131 ILE A O 1
ATOM 1054 N N . ALA A 1 132 ? 2.854 2.547 -4.389 1.00 95.38 132 ALA A N 1
ATOM 1055 C CA . ALA A 1 132 ? 3.071 1.111 -4.460 1.00 95.38 132 ALA A CA 1
ATOM 1056 C C . ALA A 1 132 ? 3.261 0.499 -3.074 1.00 95.38 132 ALA A C 1
ATOM 1058 O O . ALA A 1 132 ? 4.287 0.733 -2.434 1.00 95.38 132 ALA A O 1
ATOM 1059 N N . PHE A 1 133 ? 2.286 -0.310 -2.650 1.00 95.00 133 PHE A N 1
ATOM 1060 C CA . PHE A 1 133 ? 2.391 -1.129 -1.440 1.00 95.00 133 PHE A CA 1
ATOM 1061 C C . PHE A 1 133 ? 2.948 -2.514 -1.773 1.00 95.00 133 PHE A C 1
ATOM 1063 O O . PHE A 1 133 ? 3.923 -2.956 -1.177 1.00 95.00 133 PHE A O 1
ATOM 1070 N N . GLN A 1 134 ? 2.391 -3.165 -2.792 1.00 94.38 134 GLN A N 1
ATOM 1071 C CA . GLN A 1 134 ? 2.778 -4.490 -3.262 1.00 94.38 134 GLN A CA 1
ATOM 1072 C C . GLN A 1 134 ? 3.574 -4.370 -4.561 1.00 94.38 134 GLN A C 1
ATOM 1074 O O . GLN A 1 134 ? 3.045 -4.096 -5.647 1.00 94.38 134 GLN A O 1
ATOM 1079 N N . CYS A 1 135 ? 4.884 -4.558 -4.455 1.00 95.19 135 CYS A N 1
ATOM 1080 C CA . CYS A 1 135 ? 5.806 -4.313 -5.552 1.00 95.19 135 CYS A CA 1
ATOM 1081 C C . CYS A 1 135 ? 7.057 -5.183 -5.463 1.00 95.19 135 CYS A C 1
ATOM 1083 O O . CYS A 1 135 ? 7.398 -5.713 -4.411 1.00 95.19 135 CYS A O 1
ATOM 1085 N N . GLN A 1 136 ? 7.742 -5.289 -6.595 1.00 95.81 136 GLN A N 1
ATOM 1086 C CA . GLN A 1 136 ? 9.115 -5.766 -6.667 1.00 95.81 136 GLN A CA 1
ATOM 1087 C C . GLN A 1 136 ? 10.058 -4.563 -6.638 1.00 95.81 136 GLN A C 1
ATOM 1089 O O . GLN A 1 136 ? 9.730 -3.491 -7.164 1.00 95.81 136 GLN A O 1
ATOM 1094 N N . ILE A 1 137 ? 11.223 -4.746 -6.024 1.00 95.75 137 ILE A N 1
ATOM 1095 C CA . ILE A 1 137 ? 12.218 -3.693 -5.813 1.00 95.75 137 ILE A CA 1
ATOM 1096 C C . ILE A 1 137 ? 13.491 -4.069 -6.566 1.00 95.75 137 ILE A C 1
ATOM 1098 O O . ILE A 1 137 ? 13.930 -5.214 -6.502 1.00 95.75 137 ILE A O 1
ATOM 1102 N N . CYS A 1 138 ? 14.096 -3.123 -7.281 1.00 97.00 138 CYS A N 1
ATOM 1103 C CA . CYS A 1 138 ? 15.415 -3.350 -7.866 1.00 97.00 138 CYS A CA 1
ATOM 1104 C C . CYS A 1 138 ? 16.440 -3.624 -6.754 1.00 97.00 138 CYS A C 1
ATOM 1106 O O . CYS A 1 138 ? 16.592 -2.804 -5.852 1.00 97.00 138 CYS A O 1
ATOM 1108 N N . GLU A 1 139 ? 17.154 -4.747 -6.836 1.00 96.12 139 GLU A N 1
ATOM 1109 C CA . GLU A 1 139 ? 18.136 -5.150 -5.818 1.00 96.12 139 GLU A CA 1
ATOM 1110 C C . GLU A 1 139 ? 19.461 -4.386 -5.909 1.00 96.12 139 GLU A C 1
ATOM 1112 O O . GLU A 1 139 ? 20.288 -4.497 -5.006 1.00 96.12 139 GLU A O 1
ATOM 1117 N N . ASN A 1 140 ? 19.672 -3.578 -6.957 1.00 96.69 140 ASN A N 1
ATOM 1118 C CA . ASN A 1 140 ? 20.822 -2.683 -6.995 1.00 96.69 140 ASN A CA 1
ATOM 1119 C C . ASN A 1 140 ? 20.704 -1.656 -5.841 1.00 96.69 140 ASN A C 1
ATOM 1121 O O . ASN A 1 140 ? 19.768 -0.842 -5.861 1.00 96.69 140 ASN A O 1
ATOM 1125 N N . PRO A 1 141 ? 21.665 -1.627 -4.890 1.00 94.38 141 PRO A N 1
ATOM 1126 C CA . PRO A 1 141 ? 21.617 -0.757 -3.714 1.00 94.38 141 PRO A CA 1
ATOM 1127 C C . PRO A 1 141 ? 21.577 0.744 -4.022 1.00 94.38 141 PRO A C 1
ATOM 1129 O O . PRO A 1 141 ? 21.080 1.513 -3.204 1.00 94.38 141 PRO A O 1
ATOM 1132 N N . VAL A 1 142 ? 22.087 1.177 -5.183 1.00 96.06 142 VAL A N 1
ATOM 1133 C CA . VAL A 1 142 ? 22.036 2.590 -5.606 1.00 96.06 142 VAL A CA 1
ATOM 1134 C C . VAL A 1 142 ? 20.781 2.934 -6.415 1.00 96.06 142 VAL A C 1
ATOM 1136 O O . VAL A 1 142 ? 20.552 4.104 -6.709 1.00 96.06 142 VAL A O 1
ATOM 1139 N N . CYS A 1 143 ? 19.967 1.938 -6.785 1.00 96.31 143 CYS A N 1
ATOM 1140 C CA . CYS A 1 143 ? 18.757 2.128 -7.583 1.00 96.31 143 CYS A CA 1
ATOM 1141 C C . CYS A 1 143 ? 17.484 2.042 -6.732 1.00 96.31 143 CYS A C 1
ATOM 1143 O O . CYS A 1 143 ? 16.768 3.032 -6.598 1.00 96.31 143 CYS A O 1
ATOM 1145 N N . GLY A 1 144 ? 17.171 0.863 -6.185 1.00 94.50 144 GLY A N 1
ATOM 1146 C CA . GLY A 1 144 ? 16.033 0.667 -5.280 1.00 94.50 144 GLY A CA 1
ATOM 1147 C C . GLY A 1 144 ? 14.647 1.047 -5.826 1.00 94.50 144 GLY A C 1
ATOM 1148 O O . GLY A 1 144 ? 13.721 1.243 -5.035 1.00 94.50 144 GLY A O 1
ATOM 1149 N N . ILE A 1 145 ? 14.463 1.182 -7.150 1.00 96.25 145 ILE A N 1
ATOM 1150 C CA . ILE A 1 145 ? 13.146 1.527 -7.702 1.00 96.25 145 ILE A CA 1
ATOM 1151 C C . ILE A 1 145 ? 12.114 0.454 -7.364 1.00 96.25 145 ILE A C 1
ATOM 1153 O O . ILE A 1 145 ? 12.420 -0.739 -7.340 1.00 96.25 145 ILE A O 1
ATOM 1157 N N . LYS A 1 146 ? 10.866 0.880 -7.174 1.00 96.00 146 LYS A N 1
ATOM 1158 C CA . LYS A 1 146 ? 9.737 -0.019 -6.939 1.00 96.00 146 LYS A CA 1
ATOM 1159 C C . LYS A 1 146 ? 8.877 -0.114 -8.192 1.00 96.00 146 LYS A C 1
ATOM 1161 O O . LYS A 1 146 ? 8.613 0.894 -8.847 1.00 96.00 146 LYS A O 1
ATOM 1166 N N . ILE A 1 147 ? 8.409 -1.311 -8.530 1.00 97.50 147 ILE A N 1
ATOM 1167 C CA . ILE A 1 147 ? 7.465 -1.532 -9.630 1.00 97.50 147 ILE A CA 1
ATOM 1168 C C . ILE A 1 147 ? 6.362 -2.472 -9.144 1.00 97.50 147 ILE A C 1
ATOM 1170 O O . ILE A 1 147 ? 6.645 -3.569 -8.669 1.00 97.50 147 ILE A O 1
ATOM 1174 N N . HIS A 1 148 ? 5.094 -2.062 -9.267 1.00 97.12 148 HIS A N 1
ATOM 1175 C CA . HIS A 1 148 ? 3.955 -2.934 -8.946 1.00 97.12 148 HIS A CA 1
ATOM 1176 C C . HIS A 1 148 ? 4.043 -4.262 -9.697 1.00 97.12 148 HIS A C 1
ATOM 1178 O O . HIS A 1 148 ? 4.395 -4.266 -10.878 1.00 97.12 148 HIS A O 1
ATOM 1184 N N . ASN A 1 149 ? 3.591 -5.358 -9.086 1.00 95.75 149 ASN A N 1
ATOM 1185 C CA . ASN A 1 149 ? 3.576 -6.676 -9.738 1.00 95.75 149 ASN A CA 1
ATOM 1186 C C . ASN A 1 149 ? 2.880 -6.661 -11.119 1.00 95.75 149 ASN A C 1
ATOM 1188 O O . ASN A 1 149 ? 3.452 -7.172 -12.086 1.00 95.75 149 ASN A O 1
ATOM 1192 N N . PRO A 1 150 ? 1.718 -5.995 -11.304 1.00 96.19 150 PRO A N 1
ATOM 1193 C CA . PRO A 1 150 ? 1.113 -5.902 -12.628 1.00 96.19 150 PRO A CA 1
ATOM 1194 C C . PRO A 1 150 ? 1.866 -4.964 -13.593 1.00 96.19 150 PRO A C 1
ATOM 1196 O O . PRO A 1 150 ? 1.772 -5.112 -14.812 1.00 96.19 150 PRO A O 1
ATOM 1199 N N . CYS A 1 151 ? 2.622 -3.986 -13.091 1.00 96.94 151 CYS A N 1
ATOM 1200 C CA . CYS A 1 151 ? 3.477 -3.155 -13.939 1.00 96.94 151 CYS A CA 1
ATOM 1201 C C . CYS A 1 151 ? 4.690 -3.949 -14.441 1.00 96.94 151 CYS A C 1
ATOM 1203 O O . CYS A 1 151 ? 4.969 -3.891 -15.636 1.00 96.94 151 CYS A O 1
ATOM 1205 N N . VAL A 1 152 ? 5.334 -4.746 -13.579 1.00 96.88 152 VAL A N 1
ATOM 1206 C CA . VAL A 1 152 ? 6.417 -5.683 -13.940 1.00 96.88 152 VAL A CA 1
ATOM 1207 C C . VAL A 1 152 ? 5.947 -6.619 -15.053 1.00 96.88 152 VAL A C 1
ATOM 1209 O O . VAL A 1 152 ? 6.537 -6.653 -16.132 1.00 96.88 152 VAL A O 1
ATOM 1212 N N . ALA A 1 153 ? 4.820 -7.298 -14.832 1.00 95.31 153 ALA A N 1
ATOM 1213 C CA . ALA A 1 153 ? 4.226 -8.236 -15.779 1.00 95.31 153 ALA A CA 1
ATOM 1214 C C . ALA A 1 153 ? 3.947 -7.627 -17.164 1.00 95.31 153 ALA A C 1
ATOM 1216 O O . ALA A 1 153 ? 4.075 -8.293 -18.190 1.00 95.31 153 ALA A O 1
ATOM 1217 N N . ARG A 1 154 ? 3.539 -6.351 -17.213 1.00 94.94 154 ARG A N 1
ATOM 1218 C CA . ARG A 1 154 ? 3.292 -5.629 -18.473 1.00 94.94 154 ARG A CA 1
ATOM 1219 C C . ARG A 1 154 ? 4.583 -5.156 -19.125 1.00 94.94 154 ARG A C 1
ATOM 1221 O O . ARG A 1 154 ? 4.716 -5.285 -20.338 1.00 94.94 154 ARG A O 1
ATOM 1228 N N . TYR A 1 155 ? 5.498 -4.600 -18.339 1.00 96.19 155 TYR A N 1
ATOM 1229 C CA . TYR A 1 155 ? 6.722 -3.967 -18.823 1.00 96.19 155 TYR A CA 1
ATOM 1230 C C . TYR A 1 155 ? 7.727 -4.987 -19.379 1.00 96.19 155 TYR A C 1
ATOM 1232 O O . TYR A 1 155 ? 8.316 -4.769 -20.441 1.00 96.19 155 TYR A O 1
ATOM 1240 N N . PHE A 1 156 ? 7.868 -6.128 -18.700 1.00 96.25 156 PHE A N 1
ATOM 1241 C CA . PHE A 1 156 ? 8.781 -7.210 -19.075 1.00 96.25 156 PHE A CA 1
ATOM 1242 C C . PHE A 1 156 ? 8.149 -8.287 -19.955 1.00 96.25 156 PHE A C 1
ATOM 1244 O O . PHE A 1 156 ? 8.795 -9.283 -20.278 1.00 96.25 156 PHE A O 1
ATOM 1251 N N . LYS A 1 157 ? 6.897 -8.100 -20.382 1.00 93.50 157 LYS A N 1
ATOM 1252 C CA . LYS A 1 157 ? 6.192 -9.080 -21.204 1.00 93.50 157 LYS A CA 1
ATOM 1253 C C . LYS A 1 157 ? 6.993 -9.427 -22.464 1.00 93.50 157 LYS A C 1
ATOM 1255 O O . LYS A 1 157 ? 7.256 -8.558 -23.291 1.00 93.50 157 LYS A O 1
ATOM 1260 N N . GLY A 1 158 ? 7.304 -10.713 -22.633 1.00 89.69 158 GLY A N 1
ATOM 1261 C CA . GLY A 1 158 ? 8.004 -11.231 -23.812 1.00 89.69 158 GLY A CA 1
ATOM 1262 C C . GLY A 1 158 ? 9.500 -10.909 -23.865 1.00 89.69 158 GLY A C 1
ATOM 1263 O O . GLY A 1 158 ? 10.119 -11.165 -24.893 1.00 89.69 158 GLY A O 1
ATOM 1264 N N . ARG A 1 159 ? 10.088 -10.358 -22.795 1.00 91.50 159 ARG A N 1
ATOM 1265 C CA . ARG A 1 159 ? 11.537 -10.153 -22.699 1.00 91.50 159 ARG A CA 1
ATOM 1266 C C . ARG A 1 159 ? 12.190 -11.388 -22.084 1.00 91.50 159 ARG A C 1
ATOM 1268 O O . ARG A 1 159 ? 11.777 -11.820 -21.015 1.00 91.50 159 ARG A O 1
ATOM 1275 N N . SER A 1 160 ? 13.208 -11.927 -22.749 1.00 90.19 160 SER A N 1
ATOM 1276 C CA . SER A 1 160 ? 14.017 -13.041 -22.236 1.00 90.19 160 SER A CA 1
ATOM 1277 C C . SER A 1 160 ? 14.997 -12.603 -21.146 1.00 90.19 160 SER A C 1
ATOM 1279 O O . SER A 1 160 ? 15.290 -13.377 -20.245 1.00 90.19 160 SER A O 1
ATOM 1281 N N . GLU A 1 161 ? 15.471 -11.358 -21.213 1.00 94.62 161 GLU A N 1
ATOM 1282 C CA . GLU A 1 161 ? 16.398 -10.764 -20.246 1.00 94.62 161 GLU A CA 1
ATOM 1283 C C . GLU A 1 161 ? 15.796 -9.459 -19.700 1.00 94.62 161 GLU A C 1
ATOM 1285 O O . GLU A 1 161 ? 16.003 -8.381 -20.269 1.00 94.62 161 GLU A O 1
ATOM 1290 N N . PRO A 1 162 ? 14.957 -9.527 -18.652 1.00 96.44 162 PRO A N 1
ATOM 1291 C CA . PRO A 1 162 ? 14.358 -8.337 -18.065 1.00 96.44 162 PRO A CA 1
ATOM 1292 C C . PRO A 1 162 ? 15.433 -7.467 -17.394 1.00 96.44 162 PRO A C 1
ATOM 1294 O O . PRO A 1 162 ? 16.256 -7.959 -16.626 1.00 96.44 162 PRO A O 1
ATOM 1297 N N . ARG A 1 163 ? 15.419 -6.160 -17.688 1.00 97.31 163 ARG A N 1
ATOM 1298 C CA . ARG A 1 163 ? 16.364 -5.163 -17.156 1.00 97.31 163 ARG A CA 1
ATOM 1299 C C . ARG A 1 163 ? 15.660 -3.981 -16.505 1.00 97.31 163 ARG A C 1
ATOM 1301 O O . ARG A 1 163 ? 14.668 -3.468 -17.029 1.00 97.31 163 ARG A O 1
ATOM 1308 N N . CYS A 1 164 ? 16.179 -3.541 -15.368 1.00 98.00 164 CYS A N 1
ATOM 1309 C CA . C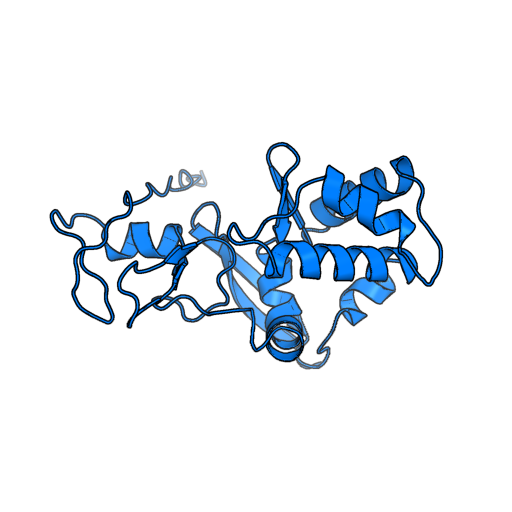YS A 1 164 ? 15.658 -2.426 -14.596 1.00 98.00 164 CYS A CA 1
ATOM 1310 C C . CYS A 1 164 ? 15.497 -1.169 -15.477 1.00 98.00 164 CYS A C 1
ATOM 1312 O O . CYS A 1 164 ? 16.473 -0.721 -16.072 1.00 98.00 164 CYS A O 1
ATOM 1314 N N . PRO A 1 165 ? 14.309 -0.535 -15.538 1.00 97.25 165 PRO A N 1
ATOM 1315 C CA . PRO A 1 165 ? 14.096 0.670 -16.346 1.00 97.25 165 PRO A CA 1
ATOM 1316 C C . PRO A 1 165 ? 14.888 1.904 -15.886 1.00 97.25 165 PRO A C 1
ATOM 1318 O O . PRO A 1 165 ? 14.863 2.911 -16.586 1.00 97.25 165 PRO A O 1
ATOM 1321 N N . ALA A 1 166 ? 15.528 1.865 -14.712 1.00 97.44 166 ALA A N 1
ATOM 1322 C CA . ALA A 1 166 ? 16.271 2.998 -14.161 1.00 97.44 166 ALA A CA 1
ATOM 1323 C C . ALA A 1 166 ? 17.797 2.823 -14.216 1.00 97.44 166 ALA A C 1
ATOM 1325 O O . ALA A 1 166 ? 18.487 3.787 -14.529 1.00 97.44 166 ALA A O 1
ATOM 1326 N N . CYS A 1 167 ? 18.327 1.628 -13.924 1.00 97.81 167 CYS A N 1
ATOM 1327 C CA . CYS A 1 167 ? 19.776 1.372 -13.903 1.00 97.81 167 CYS A CA 1
ATOM 1328 C C . CYS A 1 167 ? 20.261 0.339 -14.931 1.00 97.81 167 CYS A C 1
ATOM 1330 O O . CYS A 1 167 ? 21.455 0.085 -14.990 1.00 97.81 167 CYS A O 1
ATOM 1332 N N . ASP A 1 168 ? 19.359 -0.256 -15.717 1.00 97.31 168 ASP A N 1
ATOM 1333 C CA . ASP A 1 168 ? 19.644 -1.280 -16.739 1.00 97.31 168 ASP A CA 1
ATOM 1334 C C . ASP A 1 168 ? 20.253 -2.610 -16.234 1.00 97.31 168 ASP A C 1
ATOM 1336 O O . ASP A 1 168 ? 20.528 -3.527 -17.016 1.00 97.31 168 ASP A O 1
ATOM 1340 N N . ASP A 1 169 ? 20.383 -2.781 -14.916 1.00 97.81 169 ASP A N 1
ATOM 1341 C CA . ASP A 1 169 ? 20.761 -4.065 -14.317 1.00 97.81 169 ASP A CA 1
ATOM 1342 C C . ASP A 1 169 ? 19.708 -5.146 -14.551 1.00 97.81 169 ASP A C 1
ATOM 1344 O O . ASP A 1 169 ? 18.519 -4.865 -14.726 1.00 97.81 169 ASP A O 1
ATOM 1348 N N . PHE A 1 170 ? 20.142 -6.406 -14.502 1.00 96.88 170 PHE A N 1
ATOM 1349 C CA . PHE A 1 170 ? 19.249 -7.558 -14.579 1.00 96.88 170 PHE A CA 1
ATOM 1350 C C . PHE A 1 170 ? 18.164 -7.491 -13.496 1.00 96.88 170 PHE A C 1
ATOM 1352 O O . PHE A 1 170 ? 18.447 -7.198 -12.336 1.00 96.88 170 PHE A O 1
ATOM 1359 N N . TRP A 1 171 ? 16.914 -7.755 -13.879 1.00 97.56 171 TRP A N 1
ATOM 1360 C CA . TRP A 1 171 ? 15.791 -7.820 -12.952 1.00 97.56 171 TRP A CA 1
ATOM 1361 C C . TRP A 1 171 ? 15.727 -9.225 -12.339 1.00 97.56 171 TRP A C 1
ATOM 1363 O O . TRP A 1 171 ? 15.367 -10.166 -13.047 1.00 97.56 171 TRP A O 1
ATOM 1373 N N . PRO A 1 172 ? 16.066 -9.394 -11.049 1.00 93.44 172 PRO A N 1
ATOM 1374 C CA . PRO A 1 172 ? 16.304 -10.717 -10.469 1.00 93.44 172 PRO A CA 1
ATOM 1375 C C . PRO A 1 172 ? 15.014 -11.471 -10.123 1.00 93.44 172 PRO A C 1
ATOM 1377 O O . PRO A 1 172 ? 15.044 -12.670 -9.855 1.00 93.44 172 PRO A O 1
ATOM 1380 N N . HIS A 1 173 ? 13.875 -10.778 -10.131 1.00 94.81 173 HIS A N 1
ATOM 1381 C CA . HIS A 1 173 ? 12.593 -11.323 -9.702 1.00 94.81 173 HIS A CA 1
ATOM 1382 C C . HIS A 1 173 ? 11.872 -12.064 -10.825 1.00 94.81 173 HIS A C 1
ATOM 1384 O O . HIS A 1 173 ? 11.911 -11.656 -11.988 1.00 94.81 173 HIS A O 1
ATOM 1390 N N . GLU A 1 174 ? 11.111 -1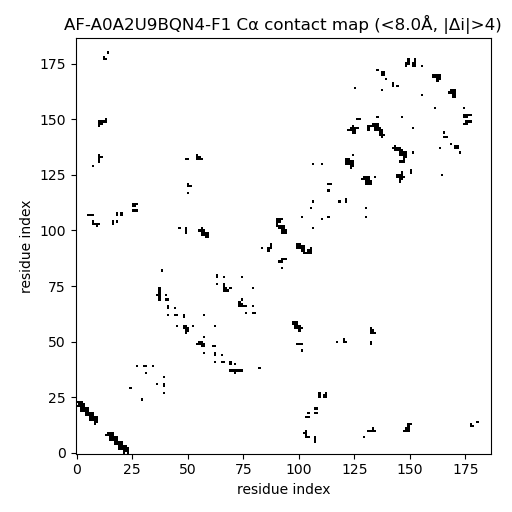3.093 -10.455 1.00 93.81 174 GLU A N 1
ATOM 1391 C CA . GLU A 1 174 ? 10.175 -13.748 -11.368 1.00 93.81 174 GLU A CA 1
ATOM 1392 C C . GLU A 1 174 ? 9.151 -12.736 -11.904 1.00 93.81 174 GLU A C 1
ATOM 1394 O O . GLU A 1 174 ? 8.556 -11.961 -11.147 1.00 93.81 174 GLU A O 1
ATOM 1399 N N . ILE A 1 175 ? 8.933 -12.740 -13.222 1.00 94.19 175 ILE A N 1
ATOM 1400 C CA . ILE A 1 175 ? 7.964 -11.855 -13.870 1.00 94.19 175 ILE A CA 1
ATOM 1401 C C . ILE A 1 175 ? 6.551 -12.400 -13.622 1.00 94.19 175 ILE A C 1
ATOM 1403 O O . ILE A 1 175 ? 6.227 -13.471 -14.134 1.00 94.19 175 ILE A O 1
ATOM 1407 N N . PRO A 1 176 ? 5.675 -11.679 -12.892 1.00 91.62 176 PRO A N 1
ATOM 1408 C CA . PRO A 1 176 ? 4.353 -12.195 -12.564 1.00 91.62 176 PRO A CA 1
ATOM 1409 C C . PRO A 1 176 ? 3.486 -12.389 -13.810 1.00 91.62 176 PRO A C 1
ATOM 1411 O O . PRO A 1 176 ? 3.489 -11.569 -14.731 1.00 91.62 176 PRO A O 1
ATOM 1414 N N . GLU A 1 177 ? 2.646 -13.419 -13.811 1.00 85.56 177 GLU A N 1
ATOM 1415 C CA . GLU A 1 177 ? 1.603 -13.567 -14.823 1.00 85.56 177 GLU A CA 1
ATOM 1416 C C . GLU A 1 177 ? 0.335 -12.808 -14.412 1.00 85.56 177 GLU A C 1
ATOM 1418 O O . GLU A 1 177 ? -0.324 -13.142 -13.424 1.00 85.56 177 GLU A O 1
ATOM 1423 N N . ILE A 1 178 ? -0.084 -11.812 -15.200 1.00 77.38 178 ILE A N 1
ATOM 1424 C CA . ILE A 1 178 ? -1.413 -11.216 -15.010 1.00 77.38 178 ILE A CA 1
ATOM 1425 C C . ILE A 1 178 ? -2.455 -12.088 -15.703 1.00 77.38 178 ILE A C 1
ATOM 1427 O O . ILE A 1 178 ? -2.562 -12.101 -16.936 1.00 77.38 178 ILE A O 1
ATOM 1431 N N . ARG A 1 179 ? -3.309 -12.734 -14.908 1.00 64.62 179 ARG A N 1
ATOM 1432 C CA . ARG A 1 179 ? -4.540 -13.341 -15.418 1.00 64.62 179 ARG A CA 1
ATOM 1433 C C . ARG A 1 179 ? -5.467 -12.231 -15.901 1.00 64.62 179 ARG A C 1
ATOM 1435 O O . ARG A 1 179 ? -6.009 -11.468 -15.108 1.00 64.62 179 ARG A O 1
ATOM 1442 N N . ARG A 1 180 ? -5.662 -12.128 -17.218 1.00 57.34 180 ARG A N 1
ATOM 1443 C CA . ARG A 1 180 ? -6.701 -11.250 -17.771 1.00 57.34 180 ARG A CA 1
ATOM 1444 C C . ARG A 1 180 ? -8.064 -11.745 -17.274 1.00 57.34 180 ARG A C 1
ATOM 1446 O O . ARG A 1 180 ? -8.333 -12.942 -17.409 1.00 57.34 180 ARG A O 1
ATOM 1453 N N . PRO A 1 181 ? -8.949 -10.867 -16.771 1.00 51.78 181 PRO A N 1
ATOM 1454 C CA . PRO A 1 181 ? -10.350 -11.230 -16.640 1.00 51.78 181 PRO A CA 1
ATOM 1455 C C . PRO A 1 181 ? -10.839 -11.658 -18.025 1.00 51.78 181 PRO A C 1
ATOM 1457 O O . PRO A 1 181 ? -10.609 -10.940 -19.004 1.00 51.78 181 PRO A O 1
ATOM 1460 N N . LYS A 1 1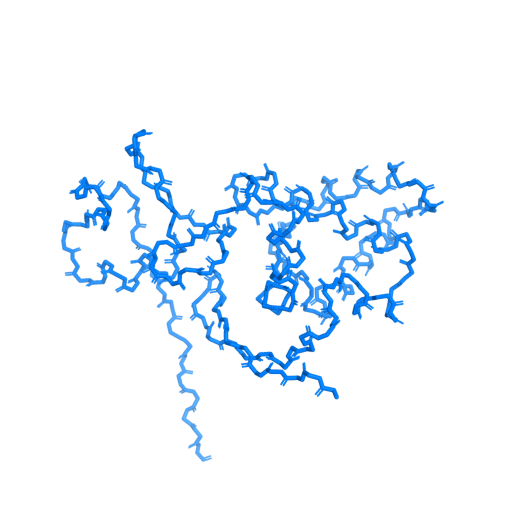82 ? -11.468 -12.835 -18.136 1.00 42.31 182 LYS A N 1
ATOM 1461 C CA . LYS A 1 182 ? -12.166 -13.210 -19.370 1.00 42.31 182 LYS A CA 1
ATOM 1462 C C . LYS A 1 182 ? -13.143 -12.077 -19.670 1.00 42.31 182 LYS A C 1
ATOM 1464 O O . LYS A 1 182 ? -14.002 -11.788 -18.840 1.00 42.31 182 LYS A O 1
ATOM 1469 N N . SER A 1 183 ? -12.984 -11.413 -20.814 1.00 48.19 183 SER A N 1
ATOM 1470 C CA . SER A 1 183 ? -13.973 -10.462 -21.309 1.00 48.19 183 SER A CA 1
ATOM 1471 C C . SER A 1 183 ? -15.322 -11.173 -21.294 1.00 48.19 183 SER A C 1
ATOM 1473 O O . SER A 1 183 ? -15.514 -12.123 -22.057 1.00 48.19 183 SER A O 1
ATOM 1475 N N . GLN A 1 184 ? -16.233 -10.766 -20.408 1.00 43.03 184 GLN A N 1
ATOM 1476 C CA . GLN A 1 184 ? -17.631 -11.139 -20.559 1.00 43.03 184 GLN A CA 1
ATOM 1477 C C . GLN A 1 184 ? -18.074 -10.526 -21.883 1.00 43.03 184 GLN A C 1
ATOM 1479 O O . GLN A 1 184 ? -18.273 -9.317 -21.998 1.00 43.03 184 GLN A O 1
ATOM 1484 N N . SER A 1 185 ? -18.118 -11.364 -22.913 1.00 38.09 185 SER A N 1
ATOM 1485 C CA . SER A 1 185 ? -18.805 -11.070 -24.155 1.00 38.09 185 SER A CA 1
ATOM 1486 C C . SER A 1 185 ? -20.254 -10.831 -23.755 1.00 38.09 185 SER A C 1
ATOM 1488 O O . SER A 1 185 ? -20.956 -11.765 -23.373 1.00 38.09 185 SER A O 1
ATOM 1490 N N . ARG A 1 186 ? -20.672 -9.563 -23.750 1.00 41.84 186 ARG A N 1
ATOM 1491 C CA . ARG A 1 186 ? -22.090 -9.221 -23.687 1.00 41.84 186 ARG A CA 1
ATOM 1492 C C . ARG A 1 186 ? -22.728 -9.847 -24.929 1.00 41.84 186 ARG A C 1
ATOM 1494 O O . ARG A 1 186 ? -22.395 -9.441 -26.040 1.00 41.84 186 ARG A O 1
ATOM 1501 N N . LYS A 1 187 ? -23.520 -10.899 -24.723 1.00 37.66 187 LYS A N 1
ATOM 1502 C CA . LYS A 1 187 ? -24.549 -11.310 -25.679 1.00 37.66 187 LYS A CA 1
ATOM 1503 C C . LYS A 1 187 ? -25.730 -10.363 -25.549 1.00 37.66 187 LYS A C 1
ATOM 1505 O O . LYS A 1 187 ? -25.962 -9.903 -24.407 1.00 37.66 187 LYS A O 1
#